Protein AF-A0A9N9GZC5-F1 (afdb_monomer_lite)

Foldseek 3Di:
DVVVVVVVVVPPDDDDDDDDWQWAWEWEFQDDLFKTWIWIWTDTDPDTPGPTDIDIWTLWFFADPVNPDTPDGTPVRCPDPPPTHIFGSLLVVQDPDPPVPRDDGPDHSLVSLLNSLLVVLVVVVVVVCVVDPPDDQARRYQYEYEDAPRRCPVSVLSNLVSCVSSVSYVDSPDPSYHYDYSVVPPDD

pLDDT: mean 75.78, std 19.44, range [27.67, 97.88]

Radius of gyration: 17.32 Å; chains: 1; bounding box: 51×32×45 Å

Sequence (188 aa):
IQLAKNITNSSENSWSSYDIDNIRIVVGLDNLLWICLWSCLFTTNNLSYMDHFYFKTCTALEYDDEYNKVITWDFPAKRNKNNNKPVELFKLHLSDIPDELKPKLPVGYEKAITDYLREIGQAIKDDLSRHWDSLNFYKDVLLVLTCTADYLENASLIMRECVYNAGLIVNICSSKLQFGTEGENIHY

Organism: NCBI:txid1117310

Secondary structure (DSSP, 8-state):
-HHHHHHHHHT-S-----SS---EEEEEEEEETTEEEEEEEEEBTTB-----EEEEEESEEEE-TTSSSEEEEHHHHHH--SSS--EE-GGGGGSSS-GGGSPPPSS-HHHHHHHHHHHHHHHHHHHHHHHSTT--HHHHEEEEEEE-GGGHHHHHHHHHHHHHHTTS-SSTT-TTEEEEEGGGG---

Structure (mmCIF, N/CA/C/O backbone):
data_AF-A0A9N9GZC5-F1
#
_entry.id   AF-A0A9N9GZC5-F1
#
loop_
_atom_site.group_PDB
_atom_site.id
_atom_site.type_symbol
_atom_site.label_atom_id
_atom_site.label_alt_id
_atom_site.label_comp_id
_atom_site.label_asym_id
_atom_site.label_entity_id
_atom_site.label_seq_id
_atom_site.pdbx_PDB_ins_code
_atom_site.Cartn_x
_atom_site.Cartn_y
_atom_site.Cartn_z
_atom_site.occupancy
_atom_site.B_iso_or_equiv
_atom_site.auth_seq_id
_atom_site.auth_comp_id
_atom_site.auth_asym_id
_atom_site.auth_atom_id
_atom_site.pdbx_PDB_model_num
ATOM 1 N N . ILE A 1 1 ? 15.380 8.661 3.512 1.00 42.22 1 ILE A N 1
ATOM 2 C CA . ILE A 1 1 ? 16.574 9.240 2.804 1.00 42.22 1 ILE A CA 1
ATOM 3 C C . ILE A 1 1 ? 17.828 8.393 3.024 1.00 42.22 1 ILE A C 1
ATOM 5 O O . ILE A 1 1 ? 18.482 8.030 2.049 1.00 42.22 1 ILE A O 1
ATOM 9 N N . GLN A 1 2 ? 18.175 8.075 4.277 1.00 43.91 2 GLN A N 1
ATOM 10 C CA . GLN A 1 2 ? 19.355 7.267 4.588 1.00 43.91 2 GLN A CA 1
ATOM 11 C C . GLN A 1 2 ? 19.186 5.820 4.103 1.00 43.91 2 GLN A C 1
ATOM 13 O O . GLN A 1 2 ? 20.151 5.227 3.650 1.00 43.91 2 GLN A O 1
ATOM 18 N N . LEU A 1 3 ? 17.960 5.286 4.071 1.00 46.09 3 LEU A N 1
ATOM 19 C CA . LEU A 1 3 ? 17.689 3.916 3.613 1.00 46.09 3 LEU A CA 1
ATOM 20 C C . LEU A 1 3 ? 18.032 3.665 2.135 1.00 46.09 3 LEU A C 1
ATOM 22 O O . LEU A 1 3 ? 18.760 2.724 1.837 1.00 46.09 3 LEU A O 1
ATOM 26 N N . ALA A 1 4 ? 17.595 4.531 1.212 1.00 41.50 4 ALA A N 1
ATOM 27 C CA . ALA A 1 4 ? 17.957 4.399 -0.204 1.00 41.50 4 ALA A CA 1
ATOM 28 C C . ALA A 1 4 ? 19.480 4.529 -0.419 1.00 41.50 4 ALA A C 1
ATOM 30 O O . ALA A 1 4 ? 20.053 3.776 -1.201 1.00 41.50 4 ALA A O 1
ATOM 31 N N . LYS A 1 5 ? 20.143 5.419 0.339 1.00 44.22 5 LYS A N 1
ATOM 32 C CA . LYS A 1 5 ? 21.607 5.603 0.327 1.00 44.22 5 LYS A CA 1
ATOM 33 C C . LYS A 1 5 ? 22.371 4.427 0.960 1.00 44.22 5 LYS A C 1
ATOM 35 O O . LYS A 1 5 ? 23.417 4.022 0.459 1.00 44.22 5 LYS A O 1
ATOM 40 N N . ASN A 1 6 ? 21.856 3.853 2.044 1.00 44.53 6 ASN A N 1
ATOM 41 C CA . ASN A 1 6 ? 22.445 2.703 2.732 1.00 44.53 6 ASN A CA 1
ATOM 42 C C . ASN A 1 6 ? 22.331 1.442 1.871 1.00 44.53 6 ASN A C 1
ATOM 44 O O . ASN A 1 6 ? 23.300 0.692 1.761 1.00 44.53 6 ASN A O 1
ATOM 48 N N . ILE A 1 7 ? 21.189 1.240 1.204 1.00 45.75 7 ILE A N 1
ATOM 49 C CA . ILE A 1 7 ? 20.985 0.123 0.274 1.00 45.75 7 ILE A CA 1
ATOM 50 C C . ILE A 1 7 ? 22.000 0.196 -0.872 1.00 45.75 7 ILE A C 1
ATOM 52 O O . ILE A 1 7 ? 22.638 -0.815 -1.167 1.00 45.75 7 ILE A O 1
ATOM 56 N N . THR A 1 8 ? 22.235 1.376 -1.461 1.00 44.06 8 THR A N 1
ATOM 57 C CA . THR A 1 8 ? 23.257 1.522 -2.510 1.00 44.06 8 THR A CA 1
ATOM 58 C C . THR A 1 8 ? 24.669 1.236 -2.001 1.00 44.06 8 THR A C 1
ATOM 60 O O . THR A 1 8 ? 25.395 0.492 -2.656 1.00 44.06 8 THR A O 1
ATOM 63 N N . ASN A 1 9 ? 25.031 1.719 -0.807 1.00 40.09 9 ASN A N 1
ATOM 64 C CA . ASN A 1 9 ? 26.366 1.509 -0.227 1.00 40.09 9 ASN A CA 1
ATOM 65 C C . ASN A 1 9 ? 26.622 0.049 0.194 1.00 40.09 9 ASN A C 1
ATOM 67 O O . ASN A 1 9 ? 27.761 -0.399 0.212 1.00 40.09 9 ASN A O 1
ATOM 71 N N . SER A 1 10 ? 25.571 -0.712 0.516 1.00 37.81 10 SER A N 1
ATOM 72 C CA . SER A 1 10 ? 25.678 -2.135 0.881 1.00 37.81 10 SER A CA 1
ATOM 73 C C . SER A 1 10 ? 25.813 -3.091 -0.315 1.00 37.81 10 SER A C 1
ATOM 75 O O . SER A 1 10 ? 26.112 -4.270 -0.134 1.00 37.81 10 SER A O 1
ATOM 77 N N . SER A 1 11 ? 25.589 -2.603 -1.542 1.00 40.19 11 SER A N 1
ATOM 78 C CA . SER A 1 11 ? 25.486 -3.434 -2.750 1.00 40.19 11 SER A CA 1
ATOM 79 C C . SER A 1 11 ? 26.803 -3.668 -3.510 1.00 40.19 11 SER A C 1
ATOM 81 O O . SER A 1 11 ? 26.785 -4.269 -4.581 1.00 40.19 11 SER A O 1
ATOM 83 N N . GLU A 1 12 ? 27.955 -3.285 -2.947 1.00 36.75 12 GLU A N 1
ATOM 84 C CA . GLU A 1 12 ? 29.284 -3.427 -3.579 1.00 36.75 12 GLU A CA 1
ATOM 85 C C . GLU A 1 12 ? 29.845 -4.867 -3.663 1.00 36.75 12 GLU A C 1
ATOM 87 O O . GLU A 1 12 ? 31.011 -5.052 -4.004 1.00 36.75 12 GLU A O 1
ATOM 92 N N . ASN A 1 13 ? 29.050 -5.920 -3.436 1.00 33.84 13 ASN A N 1
ATOM 93 C CA . ASN A 1 13 ? 29.542 -7.301 -3.524 1.00 33.84 13 ASN A CA 1
ATOM 94 C C . ASN A 1 13 ? 29.005 -8.058 -4.754 1.00 33.84 13 ASN A C 1
ATOM 96 O O . ASN A 1 13 ? 27.886 -8.567 -4.777 1.00 33.84 13 ASN A O 1
ATOM 100 N N . SER A 1 14 ? 29.886 -8.104 -5.762 1.00 36.44 14 SER A N 1
ATOM 101 C CA . SER A 1 14 ? 30.066 -9.077 -6.854 1.00 36.44 14 SER A CA 1
ATOM 102 C C . SER A 1 14 ? 28.828 -9.749 -7.472 1.00 36.44 14 SER A C 1
ATOM 104 O O . SER A 1 14 ? 28.334 -10.742 -6.944 1.00 36.44 14 SER A O 1
ATOM 106 N N . TRP A 1 15 ? 28.466 -9.346 -8.695 1.00 30.38 15 TRP A N 1
ATOM 107 C CA . TRP A 1 15 ? 27.785 -10.220 -9.661 1.00 30.38 15 TRP A CA 1
ATOM 108 C C . TRP A 1 15 ? 28.391 -10.009 -11.054 1.00 30.38 15 TRP A C 1
ATOM 110 O O . TRP A 1 15 ? 28.608 -8.879 -11.486 1.00 30.38 15 TRP A O 1
ATOM 120 N N . SER A 1 16 ? 28.738 -11.109 -11.724 1.00 31.86 16 SER A N 1
ATOM 121 C CA . SER A 1 16 ? 29.426 -11.125 -13.016 1.00 31.86 16 SER A CA 1
ATOM 122 C C . SER A 1 16 ? 28.505 -10.754 -14.183 1.00 31.86 16 SER A C 1
ATOM 124 O O . SER A 1 16 ? 27.370 -11.215 -14.262 1.00 31.86 16 SER A O 1
ATOM 126 N N . SER A 1 17 ? 29.064 -9.967 -15.105 1.00 41.69 17 SER A N 1
ATOM 127 C CA . SER A 1 17 ? 28.563 -9.566 -16.427 1.00 41.69 17 SER A CA 1
ATOM 128 C C . SER A 1 17 ? 27.835 -10.672 -17.201 1.00 41.69 17 SER A C 1
ATOM 130 O O . SER A 1 17 ? 28.476 -11.648 -17.577 1.00 41.69 17 SER A O 1
ATOM 132 N N . TYR A 1 18 ? 26.538 -10.486 -17.470 1.00 36.25 18 TYR A N 1
ATOM 133 C CA . TYR A 1 18 ? 25.907 -10.411 -18.807 1.00 36.25 18 TYR A CA 1
ATOM 134 C C . TYR A 1 18 ? 24.374 -10.461 -18.656 1.00 36.25 18 TYR A C 1
ATOM 136 O O . TYR A 1 18 ? 23.815 -11.528 -18.442 1.00 36.25 18 TYR A O 1
ATOM 144 N N . ASP A 1 19 ? 23.722 -9.297 -18.705 1.00 31.56 19 ASP A N 1
ATOM 145 C CA . ASP A 1 19 ? 22.625 -8.950 -19.628 1.00 31.56 19 ASP A CA 1
ATOM 146 C C . ASP A 1 19 ? 22.117 -7.549 -19.242 1.00 31.56 19 ASP A C 1
ATOM 148 O O . ASP A 1 19 ? 21.647 -7.363 -18.124 1.00 31.56 19 ASP A O 1
ATOM 152 N N . ILE A 1 20 ? 22.314 -6.597 -20.166 1.00 34.28 20 ILE A N 1
ATOM 153 C CA . ILE A 1 20 ? 21.717 -5.254 -20.325 1.00 34.28 20 ILE A CA 1
ATOM 154 C C . ILE A 1 20 ? 21.587 -4.378 -19.060 1.00 34.28 20 ILE A C 1
ATOM 156 O O . ILE A 1 20 ? 20.904 -4.731 -18.111 1.00 34.28 20 ILE A O 1
ATOM 160 N N . ASP A 1 21 ? 22.182 -3.180 -19.096 1.00 44.31 21 ASP A N 1
ATOM 161 C CA . ASP A 1 21 ? 21.688 -1.950 -18.446 1.00 44.31 21 ASP A CA 1
ATOM 162 C C . ASP A 1 21 ? 20.722 -2.153 -17.264 1.00 44.31 21 ASP A C 1
ATOM 164 O O . ASP A 1 21 ? 19.518 -1.926 -17.372 1.00 44.31 21 ASP A O 1
ATOM 168 N N . ASN A 1 22 ? 21.251 -2.604 -16.122 1.00 51.00 22 ASN A N 1
ATOM 169 C CA . ASN A 1 22 ? 20.455 -2.883 -14.926 1.00 51.00 22 ASN A CA 1
ATOM 170 C C . ASN A 1 22 ? 19.999 -1.567 -14.278 1.00 51.00 22 ASN A C 1
ATOM 172 O O . ASN A 1 22 ? 20.561 -1.130 -13.271 1.00 51.00 22 ASN A O 1
ATOM 176 N N . ILE A 1 23 ? 18.981 -0.934 -14.859 1.00 53.81 23 ILE A N 1
ATOM 177 C CA . ILE A 1 23 ? 18.266 0.180 -14.248 1.00 53.81 23 ILE A CA 1
ATOM 178 C C . ILE A 1 23 ? 17.597 -0.354 -12.983 1.00 53.81 23 ILE A C 1
ATOM 180 O O . ILE A 1 23 ? 16.738 -1.236 -13.037 1.00 53.81 23 ILE A O 1
ATOM 184 N N . ARG A 1 24 ? 18.003 0.168 -11.825 1.00 68.06 24 ARG A N 1
ATOM 185 C CA . ARG A 1 24 ? 17.297 -0.063 -10.561 1.00 68.06 24 ARG A CA 1
ATOM 186 C C . ARG A 1 24 ? 16.749 1.261 -10.069 1.00 68.06 24 ARG A C 1
ATOM 188 O O . ARG A 1 24 ? 17.528 2.163 -9.750 1.00 68.06 24 ARG A O 1
ATOM 195 N N . ILE A 1 25 ? 15.424 1.350 -9.994 1.00 73.94 25 ILE A N 1
ATOM 196 C CA . ILE A 1 25 ? 14.736 2.446 -9.316 1.00 73.94 25 ILE A CA 1
ATOM 197 C C . ILE A 1 25 ? 14.417 1.990 -7.899 1.00 73.94 25 ILE A C 1
ATOM 199 O O . ILE A 1 25 ? 13.651 1.050 -7.708 1.00 73.94 25 ILE A O 1
ATOM 203 N N . VAL A 1 26 ? 14.995 2.643 -6.897 1.00 76.62 26 VAL A N 1
ATOM 204 C CA . VAL A 1 26 ? 14.649 2.387 -5.494 1.00 76.62 26 VAL A CA 1
ATOM 205 C C . VAL A 1 26 ? 13.585 3.385 -5.081 1.00 76.62 26 VAL A C 1
ATOM 207 O O . VAL A 1 26 ? 13.860 4.581 -5.061 1.00 76.62 26 VAL A O 1
ATOM 210 N N . VAL A 1 27 ? 12.389 2.909 -4.746 1.00 76.00 27 VAL A N 1
ATOM 211 C CA . VAL A 1 27 ? 11.318 3.745 -4.196 1.00 76.00 27 VAL A CA 1
ATOM 212 C C . VAL A 1 27 ? 11.248 3.521 -2.696 1.00 76.00 27 VAL A C 1
ATOM 214 O O . VAL A 1 27 ? 10.847 2.451 -2.245 1.00 76.00 27 VAL A O 1
ATOM 217 N N . GLY A 1 28 ? 11.650 4.528 -1.927 1.00 71.31 28 GLY A N 1
ATOM 218 C CA . GLY A 1 28 ? 11.515 4.535 -0.475 1.00 71.31 28 GLY A CA 1
ATOM 219 C C . GLY A 1 28 ? 10.202 5.183 -0.060 1.00 71.31 28 GLY A C 1
ATOM 220 O O . GLY A 1 28 ? 9.967 6.333 -0.428 1.00 71.31 28 GLY A O 1
ATOM 221 N N . LEU A 1 29 ? 9.383 4.470 0.714 1.00 71.81 29 LEU A N 1
ATOM 222 C CA . LEU A 1 29 ? 8.226 5.015 1.420 1.00 71.81 29 LEU A CA 1
ATOM 223 C C . LEU A 1 29 ? 8.578 5.195 2.900 1.00 71.81 29 LEU A C 1
ATOM 225 O O . LEU A 1 29 ? 8.554 4.241 3.684 1.00 71.81 29 LEU A O 1
ATOM 229 N N . ASP A 1 30 ? 8.903 6.437 3.258 1.00 64.94 30 ASP A N 1
ATOM 230 C CA . ASP A 1 30 ? 9.203 6.879 4.618 1.00 64.94 30 ASP A CA 1
ATOM 231 C C . ASP A 1 30 ? 7.938 7.510 5.206 1.00 64.94 30 ASP A C 1
ATOM 233 O O . ASP A 1 30 ? 7.446 8.525 4.716 1.00 64.94 30 ASP A O 1
ATOM 237 N N . ASN A 1 31 ? 7.358 6.894 6.232 1.00 61.34 31 ASN A N 1
ATOM 238 C CA . ASN A 1 31 ? 6.054 7.308 6.741 1.00 61.34 31 ASN A CA 1
ATOM 239 C C . ASN A 1 31 ? 6.202 7.922 8.131 1.00 61.34 31 ASN A C 1
ATOM 241 O O . ASN A 1 31 ? 6.544 7.236 9.086 1.00 61.34 31 ASN A O 1
ATOM 245 N N . LEU A 1 32 ? 5.913 9.212 8.251 1.00 57.91 32 LEU A N 1
ATOM 246 C CA . LEU A 1 32 ? 5.574 9.805 9.538 1.00 57.91 32 LEU A CA 1
ATOM 247 C C . LEU A 1 32 ? 4.075 9.571 9.750 1.00 57.91 32 LEU A C 1
ATOM 249 O O . LEU A 1 32 ? 3.317 9.620 8.791 1.00 57.91 32 LEU A O 1
ATOM 253 N N . LEU A 1 33 ? 3.621 9.362 10.988 1.00 58.75 33 LEU A N 1
ATOM 254 C CA . LEU A 1 33 ? 2.243 8.959 11.348 1.00 58.75 33 LEU A CA 1
ATOM 255 C C . LEU A 1 33 ? 1.090 9.627 10.544 1.00 58.75 33 LEU A C 1
ATOM 257 O O . LEU A 1 33 ? 0.031 9.033 10.352 1.00 58.75 33 LEU A O 1
ATOM 261 N N . TRP A 1 34 ? 1.299 10.864 10.081 1.00 57.81 34 TRP A N 1
ATOM 262 C CA . TRP A 1 34 ? 0.334 11.720 9.376 1.00 57.81 34 TRP A CA 1
ATOM 263 C C . TRP A 1 34 ? 0.655 11.968 7.896 1.00 57.81 34 TRP A C 1
ATOM 265 O O . TRP A 1 34 ? -0.174 12.521 7.165 1.00 57.81 34 TRP A O 1
ATOM 275 N N . ILE A 1 35 ? 1.888 11.677 7.485 1.00 60.38 35 ILE A N 1
ATOM 276 C CA . ILE A 1 35 ? 2.480 12.079 6.214 1.00 60.38 35 ILE A CA 1
ATOM 277 C C . ILE A 1 35 ? 3.343 10.932 5.682 1.00 60.38 35 ILE A C 1
ATOM 279 O O . ILE A 1 35 ? 4.364 10.593 6.274 1.00 60.38 35 ILE A O 1
ATOM 283 N N . CYS A 1 36 ? 2.999 10.424 4.506 1.00 68.88 36 CYS A N 1
ATOM 284 C CA . CYS A 1 36 ? 3.911 9.635 3.695 1.00 68.88 36 CYS A CA 1
ATOM 285 C C . CYS A 1 36 ? 4.849 10.560 2.922 1.00 68.88 36 CYS A C 1
ATOM 287 O O . CYS A 1 36 ? 4.421 11.507 2.259 1.00 68.88 36 CYS A O 1
ATOM 289 N N . LEU A 1 37 ? 6.136 10.259 2.995 1.00 68.25 37 LEU A N 1
ATOM 290 C CA . LEU A 1 37 ? 7.148 10.759 2.087 1.00 68.25 37 LEU A CA 1
ATOM 291 C C . LEU A 1 37 ? 7.530 9.623 1.155 1.00 68.25 37 LEU A C 1
ATOM 293 O O . LEU A 1 37 ? 7.769 8.498 1.601 1.00 68.25 37 LEU A O 1
ATOM 297 N N . TRP A 1 38 ? 7.613 9.921 -0.134 1.00 72.81 38 TRP A N 1
ATOM 298 C CA . TRP A 1 38 ? 8.212 8.993 -1.074 1.00 72.81 38 TRP A CA 1
ATOM 299 C C . TRP A 1 38 ? 9.326 9.650 -1.863 1.00 72.81 38 TRP A C 1
ATOM 301 O O . TRP A 1 38 ? 9.279 10.846 -2.161 1.00 72.81 38 TRP A O 1
ATOM 311 N N . SER A 1 39 ? 10.359 8.854 -2.119 1.00 68.81 39 SER A N 1
ATOM 312 C CA . SER A 1 39 ? 11.517 9.249 -2.910 1.00 68.81 39 SER A CA 1
ATOM 313 C C . SER A 1 39 ? 11.891 8.133 -3.859 1.00 68.81 39 SER A C 1
ATOM 315 O O . SER A 1 39 ? 11.810 6.962 -3.485 1.00 68.81 39 SER A O 1
ATOM 317 N N . CYS A 1 40 ? 12.298 8.491 -5.071 1.00 71.44 40 CYS A N 1
ATOM 318 C CA . CYS A 1 40 ? 12.893 7.549 -6.002 1.00 71.44 40 CYS A CA 1
ATOM 319 C C . CYS A 1 40 ? 14.374 7.862 -6.200 1.00 71.44 40 CYS A C 1
ATOM 321 O O . CYS A 1 40 ? 14.774 9.023 -6.259 1.00 71.44 40 CYS A O 1
ATOM 323 N N . LEU A 1 41 ? 15.176 6.809 -6.306 1.00 70.19 41 LEU A N 1
ATOM 324 C CA . LEU A 1 41 ? 16.574 6.876 -6.694 1.00 70.19 41 LEU A CA 1
ATOM 325 C C . LEU A 1 41 ? 16.771 6.068 -7.968 1.00 70.19 41 LEU A C 1
ATOM 327 O O . LEU A 1 41 ? 16.477 4.876 -7.985 1.00 70.19 41 LEU A O 1
ATOM 331 N N . PHE A 1 42 ? 17.305 6.714 -8.998 1.00 70.19 42 PHE A N 1
ATOM 332 C CA . PHE A 1 42 ? 17.680 6.092 -10.257 1.00 70.19 42 PHE A CA 1
ATOM 333 C C . PHE A 1 42 ? 19.162 5.695 -10.255 1.00 70.19 42 PHE A C 1
ATOM 335 O O . PHE A 1 42 ? 20.035 6.468 -9.854 1.00 70.19 42 PHE A O 1
ATOM 342 N N . THR A 1 43 ? 19.460 4.478 -10.709 1.00 62.22 43 THR A N 1
ATOM 343 C CA . THR A 1 43 ? 20.839 3.994 -10.848 1.00 62.22 43 THR A CA 1
ATOM 344 C C . THR A 1 43 ? 21.041 3.345 -12.213 1.00 62.22 43 THR A C 1
ATOM 346 O O . THR A 1 43 ? 20.249 2.495 -12.618 1.00 62.22 43 THR A O 1
ATOM 349 N N . THR A 1 44 ? 22.110 3.733 -12.913 1.00 59.66 44 THR A N 1
ATOM 350 C CA . THR A 1 44 ? 22.568 3.105 -14.165 1.00 59.66 44 THR A CA 1
ATOM 351 C C . THR A 1 44 ? 24.057 2.823 -14.078 1.00 59.66 44 THR A C 1
ATOM 353 O O . THR A 1 44 ? 24.815 3.743 -13.784 1.00 59.66 44 THR A O 1
ATOM 356 N N . ASN A 1 45 ? 24.475 1.581 -14.351 1.00 53.28 45 ASN A N 1
ATOM 357 C CA . ASN A 1 45 ? 25.864 1.162 -14.608 1.00 53.28 45 ASN A CA 1
ATOM 358 C C . ASN A 1 45 ? 26.942 1.994 -13.868 1.00 53.28 45 ASN A C 1
ATOM 360 O O . ASN A 1 45 ? 27.764 2.661 -14.492 1.00 53.28 45 ASN A O 1
ATOM 364 N N . ASN A 1 46 ? 26.932 1.933 -12.528 1.00 46.88 46 ASN A N 1
ATOM 365 C CA . ASN A 1 46 ? 27.909 2.552 -11.612 1.00 46.88 46 ASN A CA 1
ATOM 366 C C . ASN A 1 46 ? 27.904 4.090 -11.498 1.00 46.88 46 ASN A C 1
ATOM 368 O O . ASN A 1 46 ? 28.762 4.647 -10.816 1.00 46.88 46 ASN A O 1
ATOM 372 N N . LEU A 1 47 ? 26.932 4.783 -12.094 1.00 47.31 47 LEU A N 1
ATOM 373 C CA . LEU A 1 47 ? 26.685 6.211 -11.883 1.00 47.31 47 LEU A CA 1
ATOM 374 C C . LEU A 1 47 ? 25.277 6.393 -11.303 1.00 47.31 47 LEU A C 1
ATOM 376 O O . LEU A 1 47 ? 24.266 6.139 -11.960 1.00 47.31 47 LEU A O 1
ATOM 380 N N . SER A 1 48 ? 25.205 6.820 -10.043 1.00 50.19 48 SER A N 1
ATOM 381 C CA . SER A 1 48 ? 23.961 7.255 -9.411 1.00 50.19 48 SER A CA 1
ATOM 382 C C . SER A 1 48 ? 23.659 8.688 -9.850 1.00 50.19 48 SER A C 1
ATOM 384 O O . SER A 1 48 ? 24.161 9.653 -9.274 1.00 50.19 48 SER A O 1
ATOM 386 N N . TYR A 1 49 ? 22.844 8.847 -10.895 1.00 49.19 49 TYR A N 1
ATOM 387 C CA . TYR A 1 49 ? 22.251 10.150 -11.188 1.00 49.19 49 TYR A CA 1
ATOM 388 C C . TYR A 1 49 ? 21.088 10.363 -10.214 1.00 49.19 49 TYR A C 1
ATOM 390 O O . TYR A 1 49 ? 20.043 9.721 -10.291 1.00 49.19 49 TYR A O 1
ATOM 398 N N . MET A 1 50 ? 21.337 11.202 -9.213 1.00 49.41 50 MET A N 1
ATOM 399 C CA . MET A 1 50 ? 20.457 11.430 -8.071 1.00 49.41 50 MET A CA 1
ATOM 400 C C . MET A 1 50 ? 19.355 12.442 -8.409 1.00 49.41 50 MET A C 1
ATOM 402 O O . MET A 1 50 ? 19.344 13.541 -7.855 1.00 49.41 50 MET A O 1
ATOM 406 N N . ASP A 1 51 ? 18.406 12.074 -9.269 1.00 51.38 51 ASP A N 1
ATOM 407 C CA . ASP A 1 51 ? 17.142 12.815 -9.349 1.00 51.38 51 ASP A CA 1
ATOM 408 C C . ASP A 1 51 ? 16.240 12.384 -8.192 1.00 51.38 51 ASP A C 1
ATOM 410 O O . ASP A 1 51 ? 15.529 11.381 -8.244 1.00 51.38 51 ASP A O 1
ATOM 414 N N . HIS A 1 52 ? 16.327 13.140 -7.097 1.00 55.44 52 HIS A N 1
ATOM 415 C CA . HIS A 1 52 ? 15.446 12.958 -5.956 1.00 55.44 52 HIS A CA 1
ATOM 416 C C . HIS A 1 52 ? 14.142 13.701 -6.204 1.00 55.44 52 HIS A C 1
ATOM 418 O O . HIS A 1 52 ? 14.077 14.927 -6.090 1.00 55.44 52 HIS A O 1
ATOM 424 N N . PHE A 1 53 ? 13.083 12.948 -6.448 1.00 62.69 53 PHE A N 1
ATOM 425 C CA . PHE A 1 53 ? 11.739 13.488 -6.366 1.00 62.69 53 PHE A CA 1
ATOM 426 C C . PHE A 1 53 ? 11.220 13.292 -4.948 1.00 62.69 53 PHE A C 1
ATOM 428 O O . PHE A 1 53 ? 11.259 12.183 -4.421 1.00 62.69 53 PHE A O 1
ATOM 435 N N . TYR A 1 54 ? 10.777 14.376 -4.315 1.00 65.81 54 TYR A N 1
ATOM 436 C CA . TYR A 1 54 ? 10.196 14.340 -2.979 1.00 65.81 54 TYR A CA 1
ATOM 437 C C . TYR A 1 54 ? 8.723 14.659 -3.072 1.00 65.81 54 TYR A C 1
ATOM 439 O O . TYR A 1 54 ? 8.331 15.777 -3.409 1.00 65.81 54 TYR A O 1
ATOM 447 N N . PHE A 1 55 ? 7.916 13.686 -2.695 1.00 71.56 55 PHE A N 1
ATOM 448 C CA . PHE A 1 55 ? 6.482 13.854 -2.652 1.00 71.56 55 PHE A CA 1
ATOM 449 C C . PHE A 1 55 ? 6.002 13.657 -1.232 1.00 71.56 55 PHE A C 1
ATOM 451 O O . PHE A 1 55 ? 6.414 12.735 -0.527 1.00 71.56 55 PHE A O 1
ATOM 458 N N . LYS A 1 56 ? 5.123 14.561 -0.824 1.00 77.75 56 LYS A N 1
ATOM 459 C CA . LYS A 1 56 ? 4.485 14.552 0.477 1.00 77.75 56 LYS A CA 1
ATOM 460 C C . LYS A 1 56 ? 3.021 14.237 0.263 1.00 77.75 56 LYS A C 1
ATOM 462 O O . LYS A 1 56 ? 2.356 14.996 -0.435 1.00 77.75 56 LYS A O 1
ATOM 467 N N . THR A 1 57 ? 2.532 13.186 0.899 1.00 79.25 57 THR A N 1
ATOM 468 C CA . THR A 1 57 ? 1.114 12.836 0.906 1.00 79.25 57 THR A CA 1
ATOM 469 C C . THR A 1 57 ? 0.632 12.629 2.341 1.00 79.25 57 THR A C 1
ATOM 471 O O . THR A 1 57 ? 1.408 12.298 3.231 1.00 79.25 57 THR A O 1
ATOM 474 N N . CYS A 1 58 ? -0.642 12.856 2.619 1.00 82.88 58 CYS A N 1
ATOM 475 C CA . CYS A 1 58 ? -1.312 12.482 3.853 1.00 82.88 58 CYS A CA 1
ATOM 476 C C . CYS A 1 58 ? -1.761 11.020 3.801 1.00 82.88 58 CYS A C 1
ATOM 478 O O . CYS A 1 58 ? -2.194 10.523 2.762 1.00 82.88 58 CYS A O 1
ATOM 480 N N . THR A 1 59 ? -1.711 10.342 4.945 1.00 85.75 59 THR A N 1
ATOM 481 C CA . THR A 1 59 ? -2.239 8.982 5.146 1.00 85.75 59 THR A CA 1
ATOM 482 C C . THR A 1 59 ? -3.747 9.017 5.403 1.00 85.75 59 THR A C 1
ATOM 484 O O . THR A 1 59 ? -4.225 8.655 6.477 1.00 85.75 59 THR A O 1
ATOM 487 N N . ALA A 1 60 ? -4.496 9.512 4.416 1.00 91.00 60 ALA A N 1
ATOM 488 C CA . ALA A 1 60 ? -5.940 9.712 4.493 1.00 91.00 60 ALA A CA 1
ATOM 489 C C . ALA A 1 60 ? -6.649 9.094 3.283 1.00 91.00 60 ALA A C 1
ATOM 491 O O . ALA A 1 60 ? -6.172 9.215 2.152 1.00 91.00 60 ALA A O 1
ATOM 492 N N . LEU A 1 61 ? -7.799 8.470 3.535 1.00 93.50 61 LEU A N 1
ATOM 493 C CA . LEU A 1 61 ? -8.705 7.937 2.521 1.00 93.50 61 LEU A CA 1
ATOM 494 C C . LEU A 1 61 ? -10.118 8.466 2.738 1.00 93.50 61 LEU A C 1
ATOM 496 O O . LEU A 1 61 ? -10.608 8.508 3.864 1.00 93.50 61 LEU A O 1
ATOM 500 N N . GLU A 1 62 ? -10.790 8.810 1.654 1.00 93.50 62 GLU A N 1
ATOM 501 C CA . GLU A 1 62 ? -12.223 9.053 1.618 1.00 93.50 62 GLU A CA 1
ATOM 502 C C . GLU A 1 62 ? -12.873 7.945 0.799 1.00 93.50 62 GLU A C 1
ATOM 504 O O . GLU A 1 62 ? -12.464 7.673 -0.331 1.00 93.50 62 GLU A O 1
ATOM 509 N N . TYR A 1 63 ? -13.886 7.310 1.376 1.00 93.50 63 TYR A N 1
ATOM 510 C CA . TYR A 1 63 ? -14.643 6.249 0.732 1.00 93.50 63 TYR A CA 1
ATOM 511 C C . TYR A 1 63 ? -16.021 6.732 0.288 1.00 93.50 63 TYR A C 1
ATOM 513 O O . TYR A 1 63 ? -16.522 7.750 0.772 1.00 93.50 63 TYR A O 1
ATOM 521 N N . ASP A 1 64 ? -16.641 5.952 -0.594 1.00 92.00 64 ASP A N 1
ATOM 522 C CA . ASP A 1 64 ? -18.088 5.982 -0.774 1.00 92.00 64 ASP A CA 1
ATOM 523 C C . ASP A 1 64 ? -18.830 5.557 0.501 1.00 92.00 64 ASP A C 1
ATOM 525 O O . ASP A 1 64 ? -18.249 5.016 1.444 1.00 92.00 64 ASP A O 1
ATOM 529 N N . ASP A 1 65 ? -20.134 5.831 0.536 1.00 89.50 65 ASP A N 1
ATOM 530 C CA . ASP A 1 65 ? -20.971 5.617 1.724 1.00 89.50 65 ASP A CA 1
ATOM 531 C C . ASP A 1 65 ? -21.037 4.140 2.156 1.00 89.50 65 ASP A C 1
ATOM 533 O O . ASP A 1 65 ? -21.331 3.834 3.311 1.00 89.50 65 ASP A O 1
ATOM 537 N N . GLU A 1 66 ? -20.742 3.219 1.235 1.00 91.69 66 GLU A N 1
ATOM 538 C CA . GLU A 1 66 ? -20.706 1.773 1.473 1.00 91.69 66 GLU A CA 1
ATOM 539 C C . GLU A 1 66 ? -19.300 1.246 1.805 1.00 91.69 66 GLU A C 1
ATOM 541 O O . GLU A 1 66 ? -19.128 0.048 2.027 1.00 91.69 66 GLU A O 1
ATOM 546 N N . TYR A 1 67 ? -18.285 2.114 1.838 1.00 91.62 67 TYR A N 1
ATOM 547 C CA . TYR A 1 67 ? -16.879 1.760 2.053 1.00 91.62 67 TYR A CA 1
ATOM 548 C C . TYR A 1 67 ? -16.292 0.755 1.045 1.00 91.62 67 TYR A C 1
ATOM 550 O O . TYR A 1 67 ? -15.260 0.114 1.292 1.00 91.62 67 TYR A O 1
ATOM 558 N N . ASN A 1 68 ? -16.918 0.646 -0.122 1.00 91.69 68 ASN A N 1
ATOM 559 C CA . ASN A 1 68 ? -16.552 -0.260 -1.199 1.00 91.69 68 ASN A CA 1
ATOM 560 C C . ASN A 1 68 ? -15.428 0.319 -2.062 1.00 91.69 68 ASN A C 1
ATOM 562 O O . ASN A 1 68 ? -14.554 -0.427 -2.513 1.00 91.69 68 ASN A O 1
ATOM 566 N N . LYS A 1 69 ? -15.412 1.639 -2.279 1.00 93.69 69 LYS A N 1
ATOM 567 C CA . LYS A 1 69 ? -14.445 2.305 -3.165 1.00 93.69 69 LYS A CA 1
ATOM 568 C C . LYS A 1 69 ? -13.847 3.543 -2.521 1.00 93.69 69 LYS A C 1
ATOM 570 O O . LYS A 1 69 ? -14.542 4.306 -1.863 1.00 93.69 69 LYS A O 1
ATOM 575 N N . VAL A 1 70 ? -12.556 3.758 -2.765 1.00 95.06 70 VAL A N 1
ATOM 576 C CA . VAL A 1 70 ? -11.895 5.028 -2.456 1.00 95.06 70 VAL A CA 1
ATOM 577 C C . VAL A 1 70 ? -12.356 6.061 -3.484 1.00 95.06 70 VAL A C 1
ATOM 579 O O . VAL A 1 70 ? -12.173 5.862 -4.683 1.00 95.06 70 VAL A O 1
ATOM 582 N N . ILE A 1 71 ? -12.977 7.142 -3.016 1.00 93.81 71 ILE A N 1
ATOM 583 C CA . ILE A 1 71 ? -13.358 8.300 -3.836 1.00 93.81 71 ILE A CA 1
ATOM 584 C C . ILE A 1 71 ? -12.148 9.206 -4.036 1.00 93.81 71 ILE A C 1
ATOM 586 O O . ILE A 1 71 ? -11.908 9.701 -5.135 1.00 93.81 71 ILE A O 1
ATOM 590 N N . THR A 1 72 ? -11.386 9.434 -2.967 1.00 93.19 72 THR A N 1
ATOM 591 C CA . THR A 1 72 ? -10.151 10.210 -3.019 1.00 93.19 72 THR A CA 1
ATOM 592 C C . THR A 1 72 ? -9.226 9.833 -1.867 1.00 93.19 72 THR A C 1
ATOM 594 O O . THR A 1 72 ? -9.644 9.263 -0.862 1.00 93.19 72 THR A O 1
ATOM 597 N N . TRP A 1 73 ? -7.952 10.174 -1.996 1.00 93.38 73 TRP A N 1
ATOM 598 C CA . TRP A 1 73 ? -6.917 9.937 -0.995 1.00 93.38 73 TRP A CA 1
ATOM 599 C C . TRP A 1 73 ? -6.123 11.226 -0.741 1.00 93.38 73 TRP A C 1
ATOM 601 O O . TRP A 1 73 ? -6.462 12.279 -1.290 1.00 93.38 73 TRP A O 1
ATOM 611 N N . ASP A 1 74 ? -5.099 11.164 0.111 1.00 89.94 74 ASP A N 1
ATOM 612 C CA . ASP A 1 74 ? -4.145 12.258 0.348 1.00 89.94 74 ASP A CA 1
ATOM 613 C C . ASP A 1 74 ? -4.807 13.557 0.895 1.00 89.94 74 ASP A C 1
ATOM 615 O O . ASP A 1 74 ? -5.806 13.527 1.623 1.00 89.94 74 ASP A O 1
ATOM 619 N N . PHE A 1 75 ? -4.228 14.731 0.623 1.00 87.38 75 PHE A N 1
ATOM 620 C CA . PHE A 1 75 ? -4.717 16.038 1.026 1.00 87.38 75 PHE A CA 1
ATOM 621 C C . PHE A 1 75 ? -6.155 16.310 0.584 1.00 87.38 75 PHE A C 1
ATOM 623 O O . PHE A 1 75 ? -6.870 16.917 1.383 1.00 87.38 75 PHE A O 1
ATOM 630 N N . PRO A 1 76 ? -6.611 15.913 -0.621 1.00 88.06 76 PRO A N 1
ATOM 631 C CA . PRO A 1 76 ? -8.021 16.030 -0.974 1.00 88.06 76 PRO A CA 1
ATOM 632 C C . PRO A 1 76 ? -8.949 15.318 0.021 1.00 88.06 76 PRO A C 1
ATOM 634 O O . PRO A 1 76 ? -9.862 15.965 0.530 1.00 88.06 76 PRO A O 1
ATOM 637 N N . ALA A 1 77 ? -8.658 14.063 0.393 1.00 87.12 77 ALA A N 1
ATOM 638 C CA . ALA A 1 77 ? -9.448 13.327 1.388 1.00 87.12 77 ALA A CA 1
ATOM 639 C C . ALA A 1 77 ? -9.441 14.029 2.753 1.00 87.12 77 ALA A C 1
ATOM 641 O O . ALA A 1 77 ? -10.478 14.210 3.385 1.00 87.12 77 ALA A O 1
ATOM 642 N N . LYS A 1 78 ? -8.271 14.504 3.195 1.00 82.25 78 LYS A N 1
ATOM 643 C CA . LYS A 1 78 ? -8.125 15.209 4.480 1.00 82.25 78 LYS A CA 1
ATOM 644 C C . LYS A 1 78 ? -8.851 16.560 4.520 1.00 82.25 78 LYS A C 1
ATOM 646 O O . LYS A 1 78 ? -9.248 17.028 5.586 1.00 82.25 78 LYS A O 1
ATOM 651 N N . ARG A 1 79 ? -8.962 17.240 3.376 1.00 80.88 79 ARG A N 1
ATOM 652 C CA . ARG A 1 79 ? -9.590 18.567 3.258 1.00 80.88 79 ARG A CA 1
ATOM 653 C C . ARG A 1 79 ? -11.097 18.491 3.075 1.00 80.88 79 ARG A C 1
ATOM 655 O O . ARG A 1 79 ? -11.751 19.526 3.237 1.00 80.88 79 ARG A O 1
ATOM 662 N N . ASN A 1 80 ? -11.639 17.325 2.736 1.00 68.75 80 ASN A N 1
ATOM 663 C CA . ASN A 1 80 ? -13.066 17.184 2.554 1.00 68.75 80 ASN A CA 1
ATOM 664 C C . ASN A 1 80 ? -13.781 17.339 3.905 1.00 68.75 80 ASN A C 1
ATOM 666 O O . ASN A 1 80 ? -13.533 16.609 4.860 1.00 68.75 80 ASN A O 1
ATOM 670 N N . LYS A 1 81 ? -14.623 18.374 3.996 1.00 58.97 81 LYS A N 1
ATOM 671 C CA . LYS A 1 81 ? -15.407 18.722 5.192 1.00 58.97 81 LYS A CA 1
ATOM 672 C C . LYS A 1 81 ? -16.847 18.212 5.115 1.00 58.97 81 LYS A C 1
ATOM 674 O O . LYS A 1 81 ? -17.654 18.579 5.969 1.00 58.97 81 LYS A O 1
ATOM 679 N N . ASN A 1 82 ? -17.186 17.433 4.089 1.00 62.03 82 ASN A N 1
ATOM 680 C CA . ASN A 1 82 ? -18.493 16.794 3.996 1.00 62.03 82 ASN A CA 1
ATO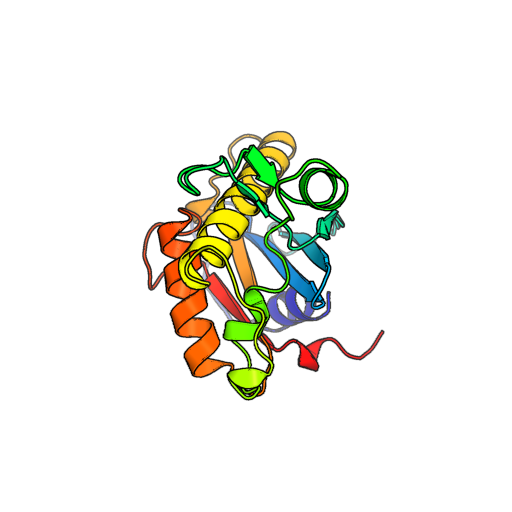M 681 C C . ASN A 1 82 ? -18.676 15.768 5.132 1.00 62.03 82 ASN A C 1
ATOM 683 O O . ASN A 1 82 ? -17.757 15.484 5.899 1.00 62.03 82 ASN A O 1
ATOM 687 N N . ASN A 1 83 ? -19.885 15.218 5.259 1.00 59.16 83 ASN A N 1
ATOM 688 C CA . ASN A 1 83 ? -20.266 14.343 6.375 1.00 59.16 83 ASN A CA 1
ATOM 689 C C . ASN A 1 83 ? -19.395 13.076 6.526 1.00 59.16 83 ASN A C 1
ATOM 691 O O . ASN A 1 83 ? -19.358 12.506 7.620 1.00 59.16 83 ASN A O 1
ATOM 695 N N . ASN A 1 84 ? -18.673 12.659 5.480 1.00 65.12 84 ASN A N 1
ATOM 696 C CA . ASN A 1 84 ? -17.776 11.508 5.534 1.00 65.12 84 ASN A CA 1
ATOM 697 C C . ASN A 1 84 ? -16.411 11.946 6.066 1.00 65.12 84 ASN A C 1
ATOM 699 O O . ASN A 1 84 ? -15.618 12.583 5.376 1.00 65.12 84 ASN A O 1
ATOM 703 N N . LYS A 1 85 ? -16.143 11.607 7.331 1.00 79.69 85 LYS A N 1
ATOM 704 C CA . LYS A 1 85 ? -14.825 11.820 7.934 1.00 79.69 85 LYS A CA 1
ATOM 705 C C . LYS A 1 85 ? -13.786 10.954 7.213 1.00 79.69 85 LYS A C 1
ATOM 707 O O . LYS A 1 85 ? -14.070 9.778 6.968 1.00 79.69 85 LYS A O 1
ATOM 712 N N . PRO A 1 86 ? -12.587 11.487 6.929 1.00 88.00 86 PRO A N 1
ATOM 713 C CA . PRO A 1 86 ? -11.528 10.698 6.325 1.00 88.00 86 PRO A CA 1
ATOM 714 C C . PRO A 1 86 ? -11.121 9.542 7.245 1.00 88.00 86 PRO A C 1
ATOM 716 O O . PRO A 1 86 ? -11.105 9.663 8.473 1.00 88.00 86 PRO A O 1
ATOM 719 N N . VAL A 1 87 ? -10.768 8.416 6.635 1.00 91.88 87 VAL A N 1
ATOM 720 C CA . VAL A 1 87 ? -10.141 7.278 7.302 1.00 91.88 87 VAL A CA 1
ATOM 721 C C . VAL A 1 87 ? -8.646 7.567 7.386 1.00 91.88 87 VAL A C 1
ATOM 723 O O . VAL A 1 87 ? -7.923 7.488 6.393 1.00 91.88 87 VAL A O 1
ATOM 726 N N . GLU A 1 88 ? -8.197 7.944 8.579 1.00 90.44 88 GLU A N 1
ATOM 727 C CA . GLU A 1 88 ? -6.811 8.298 8.897 1.00 90.44 88 GLU A CA 1
ATOM 728 C C . GLU A 1 88 ? -6.241 7.356 9.966 1.00 90.44 88 GLU A C 1
ATOM 730 O O . GLU A 1 88 ? -6.969 6.585 10.593 1.00 90.44 88 GLU A O 1
ATOM 735 N N . LEU A 1 89 ? -4.927 7.441 10.201 1.00 88.19 89 LEU A N 1
ATOM 736 C CA . LEU A 1 89 ? -4.232 6.775 11.313 1.00 88.19 89 LEU A CA 1
ATOM 737 C C . LEU A 1 89 ? -4.347 5.239 11.331 1.00 88.19 89 LEU A C 1
ATOM 739 O O . LEU A 1 89 ? -3.943 4.603 12.300 1.00 88.19 89 LEU A O 1
ATOM 743 N N . PHE A 1 90 ? -4.825 4.615 10.253 1.00 90.38 90 PHE A N 1
ATOM 744 C CA . PHE A 1 90 ? -4.992 3.162 10.149 1.00 90.38 90 PHE A CA 1
ATOM 745 C C . PHE A 1 90 ? -3.685 2.380 10.355 1.00 90.38 90 PHE A C 1
ATOM 747 O O . PHE A 1 90 ? -3.714 1.246 10.818 1.00 90.38 90 PHE A O 1
ATOM 754 N N . LYS A 1 91 ? -2.525 3.004 10.111 1.00 83.31 91 LYS A N 1
ATOM 755 C CA . LYS A 1 91 ? -1.203 2.431 10.405 1.00 83.31 91 LYS A CA 1
ATOM 756 C C . LYS A 1 91 ? -0.928 2.203 11.895 1.00 83.31 91 LYS A C 1
ATOM 758 O O . LYS A 1 91 ? -0.090 1.368 12.208 1.00 83.31 91 LYS A O 1
ATOM 763 N N . LEU A 1 92 ? -1.626 2.890 12.806 1.00 87.25 92 LEU A N 1
ATOM 764 C CA . LEU A 1 92 ? -1.513 2.642 14.252 1.00 87.25 92 LEU A CA 1
ATOM 765 C C . LEU A 1 92 ? -1.972 1.234 14.650 1.00 87.25 92 LEU A C 1
ATOM 767 O O . LEU A 1 92 ? -1.664 0.769 15.739 1.00 87.25 92 LEU A O 1
ATOM 771 N N . HIS A 1 93 ? -2.681 0.531 13.766 1.00 88.62 93 HIS A N 1
ATOM 772 C CA . HIS A 1 93 ? -2.993 -0.880 13.975 1.00 88.62 93 HIS A CA 1
ATOM 773 C C . HIS A 1 93 ? -1.787 -1.805 13.783 1.00 88.62 93 HIS A C 1
ATOM 775 O O . HIS A 1 93 ? -1.831 -2.938 14.246 1.00 88.62 93 HIS A O 1
ATOM 781 N N . LEU A 1 94 ? -0.704 -1.311 13.172 1.00 86.31 94 LEU A N 1
ATOM 782 C CA . LEU A 1 94 ? 0.563 -2.028 13.005 1.00 86.31 94 LEU A CA 1
ATOM 783 C C . LEU A 1 94 ? 1.585 -1.735 14.112 1.00 86.31 94 LEU A C 1
ATOM 785 O O . LEU A 1 94 ? 2.717 -2.198 14.006 1.00 86.31 94 LEU A O 1
ATOM 789 N N . SER A 1 95 ? 1.249 -0.926 15.118 1.00 83.94 95 SER A N 1
ATOM 790 C CA . SER A 1 95 ? 2.140 -0.660 16.249 1.00 83.94 95 SER A CA 1
ATOM 791 C C . SER A 1 95 ? 1.739 -1.471 17.478 1.00 83.94 95 SER A C 1
ATOM 793 O O . SER A 1 95 ? 0.598 -1.916 17.612 1.00 83.94 95 SER A O 1
ATOM 795 N N . ASP A 1 96 ? 2.680 -1.603 18.413 1.00 82.62 96 ASP A N 1
ATOM 796 C CA . ASP A 1 96 ? 2.488 -2.295 19.694 1.00 82.62 96 ASP A CA 1
ATOM 797 C C . ASP A 1 96 ? 1.722 -1.445 20.732 1.00 82.62 96 ASP A C 1
ATOM 799 O O . ASP A 1 96 ? 1.858 -1.613 21.942 1.00 82.62 96 ASP A O 1
ATOM 803 N N . ILE A 1 97 ? 0.931 -0.464 20.279 1.00 85.06 97 ILE A N 1
ATOM 804 C CA . ILE A 1 97 ? 0.104 0.320 21.200 1.00 85.06 97 ILE A CA 1
ATOM 805 C C . ILE A 1 97 ? -1.108 -0.508 21.649 1.00 85.06 97 ILE A C 1
ATOM 807 O O . ILE A 1 97 ? -1.646 -1.283 20.851 1.00 85.06 97 ILE A O 1
ATOM 811 N N . PRO A 1 98 ? -1.599 -0.305 22.886 1.00 88.88 98 PRO A N 1
ATOM 812 C CA . PRO A 1 98 ? -2.829 -0.931 23.351 1.00 88.88 98 PRO A CA 1
ATOM 813 C C . PRO A 1 98 ? -3.995 -0.709 22.384 1.00 88.88 98 PRO A C 1
ATOM 815 O O . PRO A 1 98 ? -4.191 0.405 21.891 1.00 88.88 98 PRO A O 1
ATOM 818 N N . ASP A 1 99 ? -4.812 -1.741 22.169 1.00 88.25 99 ASP A N 1
ATOM 819 C CA . ASP A 1 99 ? -5.946 -1.686 21.236 1.00 88.25 99 ASP A CA 1
ATOM 820 C C . ASP A 1 99 ? -6.951 -0.574 21.574 1.00 88.25 99 ASP A C 1
ATOM 822 O O . ASP A 1 99 ? -7.570 0.004 20.683 1.00 88.25 99 ASP A O 1
ATOM 826 N N . GLU A 1 100 ? -7.063 -0.204 22.851 1.00 91.38 100 GLU A N 1
ATOM 827 C CA . GLU A 1 100 ? -7.898 0.907 23.326 1.00 91.38 100 GLU A CA 1
ATOM 828 C C . GLU A 1 100 ? -7.448 2.279 22.795 1.00 91.38 100 GLU A C 1
ATOM 830 O O . GLU A 1 100 ? -8.261 3.200 22.698 1.00 91.38 100 GLU A O 1
ATOM 835 N N . LEU A 1 101 ? -6.162 2.419 22.450 1.00 89.19 101 LEU A N 1
ATOM 836 C CA . LEU A 1 101 ? -5.578 3.633 21.876 1.00 89.19 101 LEU A CA 1
ATOM 837 C C . LEU A 1 101 ? -5.587 3.623 20.343 1.00 89.19 101 LEU A C 1
ATOM 839 O O . LEU A 1 101 ? -5.336 4.664 19.726 1.00 89.19 101 LEU A O 1
ATOM 843 N N . LYS A 1 102 ? -5.874 2.478 19.712 1.00 89.81 102 LYS A N 1
ATOM 844 C CA . LYS A 1 102 ? -5.959 2.384 18.254 1.00 89.81 102 LYS A CA 1
ATOM 845 C C . LYS A 1 102 ? -7.216 3.111 17.756 1.00 89.81 102 LYS A C 1
ATOM 847 O O . LYS A 1 102 ? -8.284 3.026 18.368 1.00 89.81 102 LYS A O 1
ATOM 852 N N . PRO A 1 103 ? -7.127 3.842 16.633 1.00 90.38 103 PRO A N 1
ATOM 853 C CA . PRO A 1 103 ? -8.271 4.565 16.097 1.00 90.38 103 PRO A CA 1
ATOM 854 C C . PRO A 1 103 ? -9.360 3.583 15.662 1.00 90.38 103 PRO A C 1
ATOM 856 O O . PRO A 1 103 ? -9.082 2.575 15.009 1.00 90.38 103 PRO A O 1
ATOM 859 N N . LYS A 1 104 ? -10.619 3.904 15.972 1.00 92.00 104 LYS A N 1
ATOM 860 C CA . LYS A 1 104 ? -11.766 3.171 15.427 1.00 92.00 104 LYS A CA 1
ATOM 861 C C . LYS A 1 104 ? -11.916 3.514 13.951 1.00 92.00 104 LYS A C 1
ATOM 863 O O . LYS A 1 104 ? -12.137 4.674 13.608 1.00 92.00 104 LYS A O 1
ATOM 868 N N . LEU A 1 105 ? -11.805 2.503 13.100 1.00 92.69 105 LEU A N 1
ATOM 869 C CA . LEU A 1 105 ? -11.936 2.646 11.657 1.00 92.69 105 LEU A CA 1
ATOM 870 C C . LEU A 1 105 ? -13.306 2.122 11.204 1.00 92.69 105 LEU A C 1
ATOM 872 O O . LEU A 1 105 ? -13.795 1.145 11.772 1.00 92.69 105 LEU A O 1
ATOM 876 N N . PRO A 1 106 ? -13.927 2.731 10.180 1.00 92.75 106 PRO A N 1
ATOM 877 C CA . PRO A 1 106 ? -15.162 2.209 9.595 1.00 92.75 106 PRO A CA 1
ATOM 878 C C . PRO A 1 106 ? -14.934 0.960 8.723 1.00 92.75 106 PRO A C 1
ATOM 880 O O . PRO A 1 106 ? -15.886 0.291 8.341 1.00 92.75 106 PRO A O 1
ATOM 883 N N . VAL A 1 107 ? -13.672 0.643 8.418 1.00 94.50 107 VAL A N 1
ATOM 884 C CA . VAL A 1 107 ? -13.224 -0.531 7.660 1.00 94.50 107 VAL A CA 1
ATOM 885 C C . VAL A 1 107 ? -12.088 -1.231 8.402 1.00 94.50 107 VAL A C 1
ATOM 887 O O . VAL A 1 107 ? -11.434 -0.615 9.242 1.00 94.50 107 VAL A O 1
ATOM 890 N N . GLY A 1 108 ? -11.807 -2.493 8.064 1.00 95.12 108 GLY A N 1
ATOM 891 C CA . GLY A 1 108 ? -10.606 -3.183 8.554 1.00 95.12 108 GLY A CA 1
ATOM 892 C C . GLY A 1 108 ? -9.328 -2.409 8.205 1.00 95.12 108 GLY A C 1
ATOM 893 O O . GLY A 1 108 ? -9.237 -1.809 7.127 1.00 95.12 108 GLY A O 1
ATOM 894 N N . TYR A 1 109 ? -8.345 -2.395 9.108 1.00 93.56 109 TYR A N 1
ATOM 895 C CA . TYR A 1 109 ? -7.125 -1.611 8.905 1.00 93.56 109 TYR A CA 1
ATOM 896 C C . TYR A 1 109 ? -6.295 -2.162 7.740 1.00 93.56 109 TYR A C 1
ATOM 898 O O . TYR A 1 109 ? -5.725 -1.376 6.989 1.00 93.56 109 TYR A O 1
ATOM 906 N N . GLU A 1 110 ? -6.301 -3.476 7.509 1.00 95.12 110 GLU A N 1
ATOM 907 C CA . GLU A 1 110 ? -5.649 -4.124 6.367 1.00 95.12 110 GLU A CA 1
ATOM 908 C C . GLU A 1 110 ? -6.243 -3.635 5.043 1.00 95.12 110 GLU A C 1
ATOM 910 O O . GLU A 1 110 ? -5.506 -3.334 4.102 1.00 95.12 110 GLU A O 1
ATOM 915 N N . LYS A 1 111 ? -7.574 -3.476 4.983 1.00 96.62 111 LYS A N 1
ATOM 916 C CA . LYS A 1 111 ? -8.259 -2.889 3.823 1.00 96.62 111 LYS A CA 1
ATOM 917 C C . LYS A 1 111 ? -7.822 -1.442 3.622 1.00 96.62 111 LYS A C 1
ATOM 919 O O . LYS A 1 111 ? -7.432 -1.085 2.517 1.00 96.62 111 LYS A O 1
ATOM 924 N N . ALA A 1 112 ? -7.832 -0.627 4.678 1.00 95.19 112 ALA A N 1
ATOM 925 C CA . ALA A 1 112 ? -7.410 0.770 4.587 1.00 95.19 112 ALA A CA 1
ATOM 926 C C . ALA A 1 112 ? -5.947 0.916 4.137 1.00 95.19 112 ALA A C 1
ATOM 928 O O . ALA A 1 112 ? -5.648 1.746 3.282 1.00 95.19 112 ALA A O 1
ATOM 929 N N . ILE A 1 113 ? -5.040 0.085 4.655 1.00 93.50 113 ILE A N 1
ATOM 930 C CA . ILE A 1 113 ? -3.634 0.062 4.235 1.00 93.50 113 ILE A CA 1
ATOM 931 C C . ILE A 1 113 ? -3.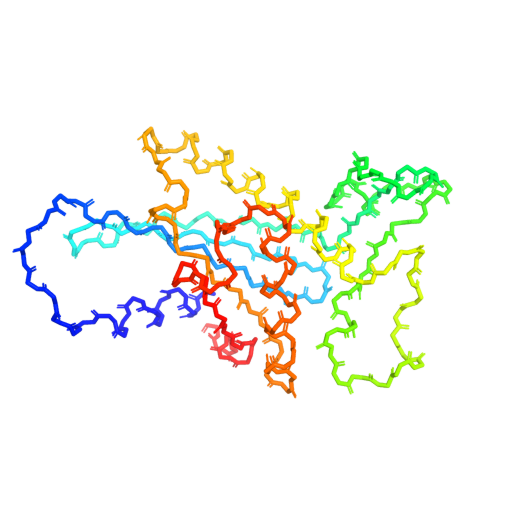523 -0.358 2.768 1.00 93.50 113 ILE A C 1
ATOM 933 O O . ILE A 1 113 ? -2.847 0.317 1.996 1.00 93.50 113 ILE A O 1
ATOM 937 N N . THR A 1 114 ? -4.187 -1.447 2.376 1.00 96.50 114 THR A N 1
ATOM 938 C CA . THR A 1 114 ? -4.174 -1.963 0.998 1.00 96.50 114 THR A CA 1
ATOM 939 C C . THR A 1 114 ? -4.689 -0.920 0.013 1.00 96.50 114 THR A C 1
ATOM 941 O O . THR A 1 114 ? -4.052 -0.656 -1.005 1.00 96.50 114 THR A O 1
ATOM 944 N N . ASP A 1 115 ? -5.815 -0.290 0.331 1.00 97.31 115 ASP A N 1
ATOM 945 C CA . ASP A 1 115 ? -6.434 0.727 -0.509 1.00 97.31 115 ASP A CA 1
ATOM 946 C C . ASP A 1 115 ? -5.539 1.965 -0.623 1.00 97.31 115 ASP A C 1
ATOM 948 O O . ASP A 1 115 ? -5.317 2.456 -1.726 1.00 97.31 115 ASP A O 1
ATOM 952 N N . TYR A 1 116 ? -4.917 2.409 0.472 1.00 94.06 116 TYR A N 1
ATOM 953 C CA . TYR A 1 116 ? -3.948 3.503 0.426 1.00 94.06 116 TYR A CA 1
ATOM 954 C C . TYR A 1 116 ? -2.721 3.170 -0.429 1.00 94.06 116 TYR A C 1
ATOM 956 O O . TYR A 1 116 ? -2.306 3.979 -1.260 1.00 94.06 116 TYR A O 1
ATOM 964 N N . LEU A 1 117 ? -2.147 1.976 -0.247 1.00 94.00 117 LEU A N 1
ATOM 965 C CA . LEU A 1 117 ? -1.002 1.502 -1.025 1.00 94.00 117 LEU A CA 1
ATOM 966 C C . LEU A 1 117 ? -1.333 1.399 -2.516 1.00 94.00 117 LEU A C 1
ATOM 968 O O . LEU A 1 117 ? -0.482 1.695 -3.354 1.00 94.00 117 LEU A O 1
ATOM 972 N N . ARG A 1 118 ? -2.564 1.015 -2.852 1.00 96.31 118 ARG A N 1
ATOM 973 C CA . ARG A 1 118 ? -3.050 0.950 -4.231 1.00 96.31 118 ARG A CA 1
ATOM 974 C C . ARG A 1 118 ? -3.080 2.334 -4.877 1.00 96.31 118 ARG A C 1
ATOM 976 O O . ARG A 1 118 ? -2.543 2.485 -5.971 1.00 96.31 118 ARG A O 1
ATOM 983 N N . GLU A 1 119 ? -3.618 3.337 -4.186 1.00 95.31 119 GLU A N 1
ATOM 984 C CA . GLU A 1 119 ? -3.675 4.712 -4.697 1.00 95.31 119 GLU A CA 1
ATOM 985 C C . GLU A 1 119 ? -2.279 5.340 -4.853 1.00 95.31 119 GLU A C 1
ATOM 987 O O . GLU A 1 119 ? -1.911 5.783 -5.945 1.00 95.31 119 GLU A O 1
ATOM 992 N N . ILE A 1 120 ? -1.449 5.313 -3.801 1.00 91.00 120 ILE A N 1
ATOM 993 C CA . ILE A 1 120 ? -0.088 5.873 -3.874 1.00 91.00 120 ILE A CA 1
ATOM 994 C C . ILE A 1 120 ? 0.785 5.109 -4.869 1.00 91.00 120 ILE A C 1
ATOM 996 O O . ILE A 1 120 ? 1.584 5.704 -5.585 1.00 91.00 120 ILE A O 1
ATOM 1000 N N . GLY A 1 121 ? 0.623 3.792 -4.957 1.00 92.00 121 GLY A N 1
ATOM 1001 C CA . GLY A 1 121 ? 1.378 2.971 -5.886 1.00 92.00 121 GLY A CA 1
ATOM 1002 C C . GLY A 1 121 ? 0.981 3.192 -7.341 1.00 92.00 121 GLY A C 1
ATOM 1003 O O . GLY A 1 121 ? 1.851 3.131 -8.208 1.00 92.00 121 GLY A O 1
ATOM 1004 N N . GLN A 1 122 ? -0.287 3.508 -7.622 1.00 94.00 122 GLN A N 1
ATOM 1005 C CA . GLN A 1 122 ? -0.695 3.956 -8.952 1.00 94.00 122 GLN A CA 1
ATOM 1006 C C . GLN A 1 122 ? -0.073 5.314 -9.289 1.00 94.00 122 GLN A C 1
ATOM 1008 O O . GLN A 1 122 ? 0.486 5.461 -10.371 1.00 94.00 122 GLN A O 1
ATOM 1013 N N . ALA A 1 123 ? -0.074 6.267 -8.351 1.00 91.19 123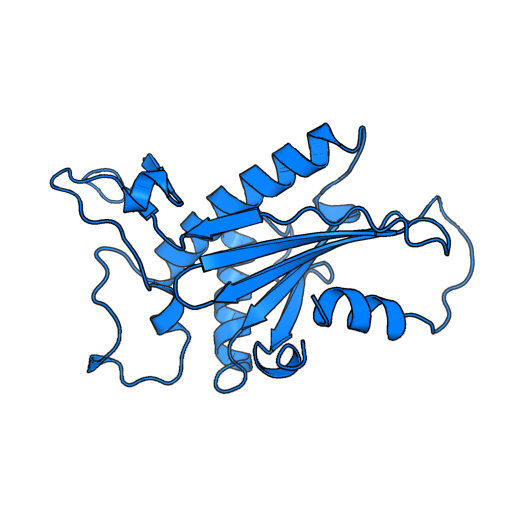 ALA A N 1
ATOM 1014 C CA . ALA A 1 123 ? 0.577 7.562 -8.553 1.00 91.19 123 ALA A CA 1
ATOM 1015 C C . ALA A 1 123 ? 2.083 7.424 -8.829 1.00 91.19 123 ALA A C 1
ATOM 1017 O O . ALA A 1 123 ? 2.595 8.043 -9.759 1.00 91.19 123 ALA A O 1
ATOM 1018 N N . ILE A 1 124 ? 2.776 6.553 -8.085 1.00 88.75 124 ILE A N 1
ATOM 1019 C CA . ILE A 1 124 ? 4.190 6.237 -8.323 1.00 88.75 124 ILE A CA 1
ATOM 1020 C C . ILE A 1 124 ? 4.375 5.634 -9.719 1.00 88.75 124 ILE A C 1
ATOM 1022 O O . ILE A 1 124 ? 5.242 6.084 -10.460 1.00 88.75 124 ILE A O 1
ATOM 1026 N N . LYS A 1 125 ? 3.580 4.627 -10.107 1.00 91.19 125 LYS A N 1
ATOM 1027 C CA . LYS A 1 125 ? 3.668 4.009 -11.445 1.00 91.19 125 LYS A CA 1
ATOM 1028 C C . LYS A 1 125 ? 3.488 5.042 -12.553 1.00 91.19 125 LYS A C 1
ATOM 1030 O O . LYS A 1 125 ? 4.286 5.067 -13.489 1.00 91.19 125 LYS A O 1
ATOM 1035 N N . ASP A 1 126 ? 2.474 5.890 -12.424 1.00 90.44 126 ASP A N 1
ATOM 1036 C CA . ASP A 1 126 ? 2.177 6.942 -13.388 1.00 90.44 126 ASP A CA 1
ATOM 1037 C C . ASP A 1 126 ? 3.344 7.929 -13.494 1.00 90.44 126 ASP A C 1
ATOM 1039 O O . ASP A 1 126 ? 3.808 8.209 -14.599 1.00 90.44 126 ASP A O 1
ATOM 1043 N N . ASP A 1 127 ? 3.873 8.411 -12.368 1.00 86.38 127 ASP A N 1
ATOM 1044 C CA . ASP A 1 127 ? 5.010 9.335 -12.359 1.00 86.38 127 ASP A CA 1
ATOM 1045 C C . ASP A 1 127 ? 6.271 8.705 -12.942 1.00 86.38 127 ASP A C 1
ATOM 1047 O O . ASP A 1 127 ? 6.907 9.313 -13.803 1.00 86.38 127 ASP A O 1
ATOM 1051 N N . LEU A 1 128 ? 6.616 7.478 -12.551 1.00 85.50 128 LEU A N 1
ATOM 1052 C CA . LEU A 1 128 ? 7.776 6.786 -13.107 1.00 85.50 128 LEU A CA 1
ATOM 1053 C C . LEU A 1 128 ? 7.626 6.574 -14.625 1.00 85.50 128 LEU A C 1
ATOM 1055 O O . LEU A 1 128 ? 8.577 6.797 -15.371 1.00 85.50 128 LEU A O 1
ATOM 1059 N N . SER A 1 129 ? 6.429 6.217 -15.101 1.00 86.19 129 SER A N 1
ATOM 1060 C CA . SER A 1 129 ? 6.168 6.021 -16.535 1.00 86.19 129 SER A CA 1
ATOM 1061 C C . SER A 1 129 ? 6.279 7.305 -17.365 1.00 86.19 129 SER A C 1
ATOM 1063 O O . SER A 1 129 ? 6.616 7.234 -18.541 1.00 86.19 129 SER A O 1
ATOM 1065 N N . ARG A 1 130 ? 6.033 8.479 -16.763 1.00 85.31 130 ARG A N 1
ATOM 1066 C CA . ARG A 1 130 ? 6.202 9.788 -17.423 1.00 85.31 130 ARG A CA 1
ATOM 1067 C C . ARG A 1 130 ? 7.665 10.195 -17.570 1.00 85.31 130 ARG A C 1
ATOM 1069 O O . ARG A 1 130 ? 7.979 10.974 -18.464 1.00 85.31 130 ARG A O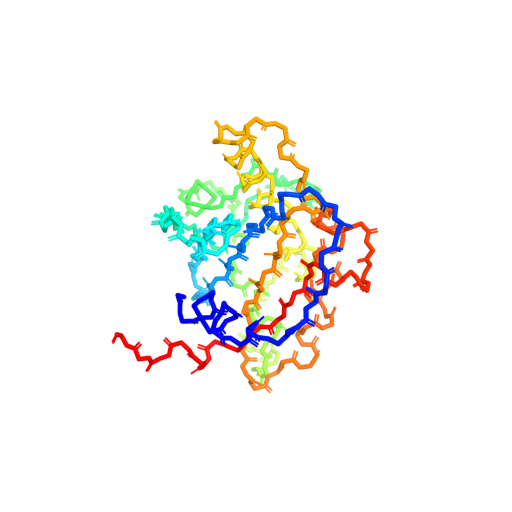 1
ATOM 1076 N N . HIS A 1 131 ? 8.528 9.731 -16.669 1.00 81.31 131 HIS A N 1
ATOM 1077 C CA . HIS A 1 131 ? 9.946 10.097 -16.654 1.00 81.31 131 HIS A CA 1
ATOM 1078 C C . HIS A 1 131 ? 10.815 9.102 -17.432 1.00 81.31 131 HIS A C 1
ATOM 1080 O O . HIS A 1 131 ? 11.825 9.507 -18.006 1.00 81.31 131 HIS A O 1
ATOM 1086 N N . TRP A 1 132 ? 10.432 7.821 -17.473 1.00 80.75 132 TRP A N 1
ATOM 1087 C CA . TRP A 1 132 ? 11.214 6.764 -18.116 1.00 80.75 132 TRP A CA 1
ATOM 1088 C C . TRP A 1 132 ? 10.362 5.920 -19.062 1.00 80.75 132 TRP A C 1
ATOM 1090 O O . TRP A 1 132 ? 9.683 4.971 -18.654 1.00 80.75 132 TRP A O 1
ATOM 1100 N N . ASP A 1 133 ? 10.468 6.235 -20.354 1.00 74.94 133 ASP A N 1
ATOM 1101 C CA . ASP A 1 133 ? 9.908 5.414 -21.421 1.00 74.94 133 ASP A CA 1
ATOM 1102 C C . ASP A 1 133 ? 10.471 3.988 -21.323 1.00 74.94 133 ASP A C 1
ATOM 1104 O O . ASP A 1 133 ? 11.672 3.795 -21.139 1.00 74.94 133 ASP A O 1
ATOM 1108 N N . SER A 1 134 ? 9.602 2.982 -21.462 1.00 81.12 134 SER A N 1
ATOM 1109 C CA . SER A 1 134 ? 9.898 1.537 -21.371 1.00 81.12 134 SER A CA 1
ATOM 1110 C C . SER A 1 134 ? 10.182 0.939 -19.981 1.00 81.12 134 SER A C 1
ATOM 1112 O O . SER A 1 134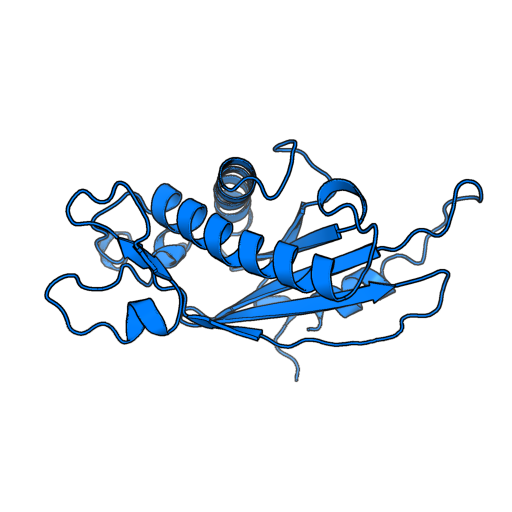 ? 10.442 -0.263 -19.901 1.00 81.12 134 SER A O 1
ATOM 1114 N N . LEU A 1 135 ? 10.039 1.700 -18.888 1.00 84.56 135 LEU A N 1
ATOM 1115 C CA . LEU A 1 135 ? 10.170 1.162 -17.527 1.00 84.56 135 LEU A CA 1
ATOM 1116 C C . LEU A 1 135 ? 9.155 0.040 -17.246 1.00 84.56 135 LEU A C 1
ATOM 1118 O O . LEU A 1 135 ? 7.938 0.236 -17.326 1.00 84.56 135 LEU A O 1
ATOM 1122 N N . ASN A 1 136 ? 9.636 -1.118 -16.797 1.00 89.25 136 ASN A N 1
ATOM 1123 C CA . ASN A 1 136 ? 8.800 -2.169 -16.239 1.00 89.25 136 ASN A CA 1
ATOM 1124 C C . ASN A 1 136 ? 8.797 -2.095 -14.710 1.00 89.25 136 ASN A C 1
ATOM 1126 O O . ASN A 1 136 ? 9.705 -2.592 -14.046 1.00 89.25 136 ASN A O 1
ATOM 1130 N N . PHE A 1 137 ? 7.717 -1.558 -14.138 1.00 90.38 137 PHE A N 1
ATOM 1131 C CA . PHE A 1 137 ? 7.581 -1.386 -12.687 1.00 90.38 137 PHE A CA 1
ATOM 1132 C C . PHE A 1 137 ? 7.918 -2.653 -11.881 1.00 90.38 137 PHE A C 1
ATOM 1134 O O . PHE A 1 137 ? 8.635 -2.595 -10.891 1.00 90.38 137 PHE A O 1
ATOM 1141 N N . TYR A 1 138 ? 7.454 -3.824 -12.315 1.00 90.38 138 TYR A N 1
ATOM 1142 C CA . TYR A 1 138 ? 7.633 -5.064 -11.555 1.00 90.38 138 TYR A CA 1
ATOM 1143 C C . TYR A 1 138 ? 9.032 -5.677 -11.681 1.00 90.38 138 TYR A C 1
ATOM 1145 O O . TYR A 1 138 ? 9.403 -6.520 -10.861 1.00 90.38 138 TYR A O 1
ATOM 1153 N N . LYS A 1 139 ? 9.797 -5.296 -12.707 1.00 88.12 139 LYS A N 1
ATOM 1154 C CA . LYS A 1 139 ? 11.154 -5.807 -12.946 1.00 88.12 139 LYS A CA 1
ATOM 1155 C C . LYS A 1 139 ? 12.224 -4.823 -12.488 1.00 88.12 139 LYS A C 1
ATOM 1157 O O . LYS A 1 139 ? 13.208 -5.250 -11.882 1.00 88.12 139 LYS A O 1
ATOM 1162 N N . ASP A 1 140 ? 11.996 -3.535 -12.694 1.00 87.44 140 ASP A N 1
ATOM 1163 C CA . ASP A 1 140 ? 13.036 -2.507 -12.618 1.00 87.44 140 ASP A CA 1
ATOM 1164 C C . ASP A 1 140 ? 12.964 -1.699 -11.312 1.00 87.44 140 ASP A C 1
ATOM 1166 O O . ASP A 1 140 ? 13.930 -1.038 -10.928 1.00 87.44 140 ASP A O 1
ATOM 1170 N N . VAL A 1 141 ? 11.847 -1.792 -10.578 1.00 87.56 141 VAL A N 1
ATOM 1171 C CA . VAL A 1 141 ? 11.642 -1.068 -9.316 1.00 87.56 141 VAL A CA 1
ATOM 1172 C C . VAL A 1 141 ? 11.871 -1.981 -8.113 1.00 87.56 141 VAL A C 1
ATOM 1174 O O . VAL A 1 141 ? 11.313 -3.074 -8.015 1.00 87.56 141 VAL A O 1
ATOM 1177 N N . LEU A 1 142 ? 12.691 -1.516 -7.172 1.00 88.62 142 LEU A N 1
ATOM 1178 C CA . LEU A 1 142 ? 12.793 -2.032 -5.812 1.00 88.62 142 LEU A CA 1
ATOM 1179 C C . LEU A 1 142 ? 11.962 -1.135 -4.891 1.00 88.62 142 LEU A C 1
ATOM 1181 O O . LEU A 1 142 ? 12.299 0.032 -4.687 1.00 88.62 142 LEU A O 1
ATOM 1185 N N . LEU A 1 143 ? 10.895 -1.682 -4.315 1.00 88.06 143 LEU A N 1
ATOM 1186 C CA . LEU A 1 143 ? 10.086 -0.997 -3.317 1.00 88.06 143 LEU A CA 1
ATOM 1187 C C . LEU A 1 143 ? 10.669 -1.237 -1.924 1.00 88.06 143 LEU A C 1
ATOM 1189 O O . LEU A 1 143 ? 10.877 -2.379 -1.512 1.00 88.06 143 LEU A O 1
ATOM 1193 N N . VAL A 1 144 ? 10.905 -0.157 -1.191 1.00 86.31 144 VAL A N 1
ATOM 1194 C CA . VAL A 1 144 ? 11.426 -0.181 0.173 1.00 86.31 144 VAL A CA 1
ATOM 1195 C C . VAL A 1 144 ? 10.427 0.532 1.072 1.00 86.31 144 VAL A C 1
ATOM 1197 O O . VAL A 1 144 ? 10.190 1.730 0.920 1.00 86.31 144 VAL A O 1
ATOM 1200 N N . LEU A 1 145 ? 9.822 -0.200 2.002 1.00 84.25 145 LEU A N 1
ATOM 1201 C CA . LEU A 1 145 ? 8.866 0.353 2.960 1.00 84.25 145 LEU A CA 1
ATOM 1202 C C . LEU A 1 145 ? 9.496 0.458 4.338 1.00 84.25 145 LEU A C 1
ATOM 1204 O O . LEU A 1 145 ? 10.132 -0.487 4.797 1.00 84.25 145 LEU A O 1
ATOM 1208 N N . THR A 1 146 ? 9.259 1.558 5.039 1.00 78.25 146 THR A N 1
ATOM 1209 C CA . THR A 1 146 ? 9.614 1.647 6.459 1.00 78.25 146 THR A CA 1
ATOM 1210 C C . THR A 1 146 ? 8.451 1.255 7.362 1.00 78.25 146 THR A C 1
ATOM 1212 O O . THR A 1 146 ? 7.279 1.555 7.091 1.00 78.25 146 THR A O 1
ATOM 1215 N N . CYS A 1 147 ? 8.796 0.537 8.427 1.00 74.62 147 CYS A N 1
ATOM 1216 C CA . CYS A 1 147 ? 7.918 0.183 9.536 1.00 74.62 147 CYS A CA 1
ATOM 1217 C C . CYS A 1 147 ? 8.590 0.560 10.864 1.00 74.62 147 CYS A C 1
ATOM 1219 O O . CYS A 1 147 ? 9.813 0.699 10.947 1.00 74.62 147 CYS A O 1
ATOM 1221 N N . THR A 1 148 ? 7.800 0.699 11.922 1.00 69.12 148 THR A N 1
ATOM 1222 C CA . THR A 1 148 ? 8.310 0.924 13.279 1.00 69.12 148 THR A CA 1
ATOM 1223 C C . THR A 1 148 ? 9.167 -0.260 13.735 1.00 69.12 148 THR A C 1
ATOM 1225 O O . THR A 1 148 ? 8.764 -1.412 13.565 1.00 69.12 148 THR A O 1
ATOM 1228 N N . ALA A 1 149 ? 10.332 0.016 14.332 1.00 63.28 149 ALA A N 1
ATOM 1229 C CA . ALA A 1 149 ? 11.287 -1.014 14.757 1.00 63.28 149 ALA A CA 1
ATOM 1230 C C . ALA A 1 149 ? 10.692 -1.992 15.787 1.00 63.28 149 ALA A C 1
ATOM 1232 O O . ALA A 1 149 ? 10.945 -3.191 15.712 1.00 63.28 149 ALA A O 1
ATOM 1233 N N . ASP A 1 150 ? 9.844 -1.486 16.684 1.00 61.72 150 ASP A N 1
ATOM 1234 C CA . ASP A 1 150 ? 9.319 -2.230 17.837 1.00 61.72 150 ASP A CA 1
ATOM 1235 C C . ASP A 1 150 ? 8.347 -3.360 17.458 1.00 61.72 150 ASP A C 1
ATOM 1237 O O . ASP A 1 150 ? 8.096 -4.258 18.255 1.00 61.72 150 ASP A O 1
ATOM 1241 N N . TYR A 1 151 ? 7.811 -3.345 16.233 1.00 66.12 151 TYR A N 1
ATOM 1242 C CA . TYR A 1 151 ? 6.814 -4.315 15.764 1.00 66.12 151 TYR A CA 1
ATOM 1243 C C . TYR A 1 151 ? 7.114 -4.826 14.346 1.00 66.12 151 TYR A C 1
ATOM 1245 O O . TYR A 1 151 ? 6.216 -5.206 13.595 1.00 66.12 151 TYR A O 1
ATOM 1253 N N . LEU A 1 152 ? 8.392 -4.808 13.949 1.00 68.44 152 LEU A N 1
ATOM 1254 C CA . LEU A 1 152 ? 8.794 -4.971 12.552 1.00 68.44 152 LEU A CA 1
ATOM 1255 C C . LEU A 1 152 ? 8.357 -6.308 11.937 1.00 68.44 152 LEU A C 1
ATOM 1257 O O . LEU A 1 152 ? 7.880 -6.308 10.808 1.00 68.44 152 LEU A O 1
ATOM 1261 N N . GLU A 1 153 ? 8.501 -7.435 12.639 1.00 77.38 153 GLU A N 1
ATOM 1262 C CA . GLU A 1 153 ? 8.236 -8.757 12.050 1.00 77.38 153 GLU A CA 1
ATOM 1263 C C . GLU A 1 153 ? 6.754 -8.914 11.678 1.00 77.38 153 GLU A C 1
ATOM 1265 O O . GLU A 1 153 ? 6.425 -9.087 10.503 1.00 77.38 153 GLU A O 1
ATOM 1270 N N . ASN A 1 154 ? 5.855 -8.709 12.642 1.00 82.50 154 ASN A N 1
ATOM 1271 C CA . ASN A 1 154 ? 4.411 -8.776 12.414 1.00 82.50 154 ASN A CA 1
ATOM 1272 C C . ASN A 1 154 ? 3.918 -7.667 11.470 1.00 82.50 154 ASN A C 1
ATOM 1274 O O . ASN A 1 154 ? 3.162 -7.952 10.539 1.00 82.50 154 ASN A O 1
ATOM 1278 N N . ALA A 1 155 ? 4.381 -6.420 11.646 1.00 84.19 155 ALA A N 1
ATOM 1279 C CA . ALA A 1 155 ? 4.028 -5.326 10.740 1.00 84.19 155 ALA A CA 1
ATOM 1280 C C . ALA A 1 155 ? 4.460 -5.624 9.300 1.00 84.19 155 ALA A C 1
ATOM 1282 O O . ALA A 1 155 ? 3.696 -5.367 8.373 1.00 84.19 155 ALA A O 1
ATOM 1283 N N . SER A 1 156 ? 5.658 -6.182 9.094 1.00 86.69 156 SER A N 1
ATOM 1284 C CA . SER A 1 156 ? 6.183 -6.477 7.757 1.00 86.69 156 SER A CA 1
ATOM 1285 C C . SER A 1 156 ? 5.398 -7.578 7.050 1.00 86.69 156 SER A C 1
ATOM 1287 O O . SER A 1 156 ? 5.199 -7.486 5.840 1.00 86.69 156 SER A O 1
ATOM 1289 N N . LEU A 1 157 ? 4.902 -8.582 7.783 1.00 91.25 157 LEU A N 1
ATOM 1290 C CA . LEU A 1 157 ? 4.057 -9.639 7.225 1.00 91.25 157 LEU A CA 1
ATOM 1291 C C . LEU A 1 157 ? 2.718 -9.073 6.743 1.00 91.25 157 LEU A C 1
ATOM 1293 O O . LEU A 1 157 ? 2.363 -9.256 5.578 1.00 91.25 157 LEU A O 1
ATOM 1297 N N . ILE A 1 158 ? 2.033 -8.307 7.597 1.00 92.31 158 ILE A N 1
ATOM 1298 C CA . ILE A 1 158 ? 0.758 -7.660 7.253 1.00 92.31 158 ILE A CA 1
ATOM 1299 C C . ILE A 1 158 ? 0.953 -6.669 6.100 1.00 92.31 158 ILE A C 1
ATOM 1301 O O . ILE A 1 158 ? 0.202 -6.674 5.123 1.00 92.31 158 ILE A O 1
ATOM 1305 N N . MET A 1 159 ? 1.988 -5.829 6.169 1.00 91.06 159 MET A N 1
ATOM 1306 C CA . MET A 1 159 ? 2.293 -4.864 5.113 1.00 91.06 159 MET A CA 1
ATOM 1307 C C . MET A 1 159 ? 2.618 -5.560 3.796 1.00 91.06 159 MET A C 1
ATOM 1309 O O . MET A 1 159 ? 2.174 -5.100 2.751 1.00 91.06 159 MET A O 1
ATOM 1313 N N . ARG A 1 160 ? 3.362 -6.670 3.812 1.00 94.19 160 ARG A N 1
ATOM 1314 C CA . ARG A 1 160 ? 3.681 -7.445 2.606 1.00 94.19 160 ARG A CA 1
ATOM 1315 C C . ARG A 1 160 ? 2.420 -7.971 1.933 1.00 94.19 160 ARG A C 1
ATOM 1317 O O . ARG A 1 160 ? 2.308 -7.864 0.712 1.00 94.19 160 ARG A O 1
ATOM 1324 N N . GLU A 1 161 ? 1.473 -8.483 2.711 1.00 96.06 161 GLU A N 1
ATOM 1325 C CA . GLU A 1 161 ? 0.171 -8.904 2.197 1.00 96.06 161 GLU A CA 1
ATOM 1326 C C . GLU A 1 161 ? -0.613 -7.720 1.615 1.00 96.06 161 GLU A C 1
ATOM 1328 O O . GLU A 1 161 ? -1.096 -7.799 0.486 1.00 96.06 161 GLU A O 1
ATOM 1333 N N . CYS A 1 162 ? -0.645 -6.578 2.308 1.00 96.19 162 CYS A N 1
ATOM 1334 C CA . CYS A 1 162 ? -1.295 -5.369 1.799 1.00 96.19 162 CYS A CA 1
ATOM 1335 C C . CYS A 1 162 ? -0.657 -4.863 0.489 1.00 96.19 162 CYS A C 1
ATOM 1337 O O . CYS A 1 162 ? -1.366 -4.467 -0.430 1.00 96.19 162 CYS A O 1
ATOM 1339 N N . VAL A 1 163 ? 0.675 -4.903 0.361 1.00 95.62 163 VAL A N 1
ATOM 1340 C CA . VAL A 1 163 ? 1.414 -4.518 -0.862 1.00 95.62 163 VAL A CA 1
ATOM 1341 C C . VAL A 1 163 ? 1.096 -5.455 -2.026 1.00 95.62 163 VAL A C 1
ATOM 1343 O O . VAL A 1 163 ? 0.953 -5.004 -3.168 1.00 95.62 163 VAL A O 1
ATOM 1346 N N . TYR A 1 164 ? 0.988 -6.755 -1.748 1.00 97.31 164 TYR A N 1
ATOM 1347 C CA . TYR A 1 164 ? 0.581 -7.753 -2.732 1.00 97.31 164 TYR A CA 1
ATOM 1348 C C . TYR A 1 164 ? -0.861 -7.515 -3.195 1.00 97.31 164 TYR A C 1
ATOM 1350 O O . TYR A 1 164 ? -1.099 -7.376 -4.394 1.00 97.31 164 TYR A O 1
ATOM 1358 N N . ASN A 1 165 ? -1.795 -7.355 -2.257 1.00 97.88 165 ASN A N 1
ATOM 1359 C CA . ASN A 1 165 ? -3.207 -7.096 -2.547 1.00 97.88 165 ASN A CA 1
ATOM 1360 C C . ASN A 1 165 ? -3.424 -5.750 -3.261 1.00 97.88 165 ASN A C 1
ATOM 1362 O O . ASN A 1 165 ? -4.335 -5.618 -4.077 1.00 97.88 165 ASN A O 1
ATOM 1366 N N . ALA A 1 166 ? -2.552 -4.768 -3.022 1.00 97.19 166 ALA A N 1
ATOM 1367 C CA . ALA A 1 166 ? -2.530 -3.491 -3.732 1.00 97.19 166 ALA A CA 1
ATOM 1368 C C . ALA A 1 166 ? -1.965 -3.589 -5.166 1.00 97.19 166 ALA A C 1
ATOM 1370 O O . ALA A 1 166 ? -1.973 -2.602 -5.903 1.00 97.19 166 ALA A O 1
ATOM 1371 N N . GLY A 1 167 ? -1.449 -4.751 -5.582 1.00 96.75 167 GLY A N 1
ATOM 1372 C CA . GLY A 1 167 ? -0.909 -4.965 -6.926 1.00 96.75 167 GLY A CA 1
ATOM 1373 C C . GLY A 1 167 ? 0.429 -4.261 -7.179 1.00 96.75 167 GLY A C 1
ATOM 1374 O O . GLY A 1 167 ? 0.751 -3.919 -8.327 1.00 96.75 167 GLY A O 1
ATOM 1375 N N . LEU A 1 168 ? 1.212 -4.008 -6.126 1.00 95.12 168 LEU A N 1
ATOM 1376 C CA . LEU A 1 168 ? 2.545 -3.397 -6.230 1.00 95.12 168 LEU A CA 1
ATOM 1377 C C . LEU A 1 168 ? 3.656 -4.434 -6.407 1.00 95.12 168 LEU A C 1
ATOM 1379 O O . LEU A 1 168 ? 4.722 -4.112 -6.921 1.00 95.12 168 LEU A O 1
ATOM 1383 N N . ILE A 1 169 ? 3.390 -5.692 -6.060 1.00 93.94 169 ILE A N 1
ATOM 1384 C CA . ILE A 1 169 ? 4.253 -6.836 -6.359 1.00 93.94 169 ILE A CA 1
ATOM 1385 C C . ILE A 1 169 ? 3.425 -7.968 -6.963 1.00 93.94 169 ILE A C 1
ATOM 1387 O O . ILE A 1 169 ? 2.258 -8.139 -6.634 1.00 93.94 169 ILE A O 1
ATOM 1391 N N . VAL A 1 170 ? 4.044 -8.761 -7.838 1.00 93.00 170 VAL A N 1
ATOM 1392 C CA . VAL A 1 170 ? 3.377 -9.888 -8.523 1.00 93.00 170 VAL A CA 1
ATOM 1393 C C . VAL A 1 170 ? 3.344 -11.154 -7.659 1.00 93.00 170 VAL A C 1
ATOM 1395 O O . VAL A 1 170 ? 2.518 -12.037 -7.865 1.00 93.00 170 VAL A O 1
ATOM 1398 N N . ASN A 1 171 ? 4.248 -11.260 -6.685 1.00 93.25 171 ASN A N 1
ATOM 1399 C CA . ASN A 1 171 ? 4.385 -12.413 -5.802 1.00 93.25 171 ASN A CA 1
ATOM 1400 C C . ASN A 1 171 ? 4.600 -11.920 -4.367 1.00 93.25 171 ASN A C 1
ATOM 1402 O O . ASN A 1 171 ? 5.421 -11.027 -4.158 1.00 93.25 171 ASN A O 1
ATOM 1406 N N . ILE A 1 172 ? 3.906 -12.509 -3.390 1.00 93.44 172 ILE A N 1
ATOM 1407 C CA . ILE A 1 172 ? 4.015 -12.138 -1.971 1.00 93.44 172 ILE A CA 1
ATOM 1408 C C . ILE A 1 172 ? 5.460 -12.245 -1.444 1.00 93.44 172 ILE A C 1
ATOM 1410 O O . ILE A 1 172 ? 5.911 -11.396 -0.676 1.00 93.44 172 ILE A O 1
ATOM 1414 N N . CYS A 1 173 ? 6.240 -13.203 -1.949 1.00 89.56 173 CYS A N 1
ATOM 1415 C CA . CYS A 1 173 ? 7.656 -13.412 -1.637 1.00 89.56 173 CYS A CA 1
ATOM 1416 C C . CYS A 1 173 ? 8.610 -12.665 -2.590 1.00 89.56 173 CYS A C 1
ATOM 1418 O O . CYS A 1 173 ? 9.783 -13.024 -2.689 1.00 89.56 173 CYS A O 1
ATOM 1420 N N . SER A 1 174 ? 8.137 -11.653 -3.327 1.00 87.81 174 SER A N 1
ATOM 1421 C CA . SER A 1 174 ? 8.973 -10.904 -4.271 1.00 87.81 174 SER A CA 1
ATOM 1422 C C . SER A 1 174 ? 10.184 -10.274 -3.577 1.00 87.81 174 SER A C 1
ATOM 1424 O O . SER A 1 174 ? 10.042 -9.553 -2.586 1.00 87.81 174 SER A O 1
ATOM 1426 N N . SER A 1 175 ? 11.370 -10.482 -4.155 1.00 87.25 175 SER A N 1
ATOM 1427 C CA . SER A 1 175 ? 12.617 -9.822 -3.748 1.00 87.25 175 SER A CA 1
ATOM 1428 C C . SER A 1 175 ? 12.661 -8.334 -4.117 1.00 87.25 175 SER A C 1
ATOM 1430 O O . SER A 1 175 ? 13.569 -7.621 -3.694 1.00 87.25 175 SER A O 1
ATOM 1432 N N . LYS A 1 176 ? 11.668 -7.850 -4.878 1.00 89.25 176 LYS A N 1
ATOM 1433 C CA . LYS A 1 176 ? 11.469 -6.432 -5.219 1.00 89.25 176 LYS A CA 1
ATOM 1434 C C . LYS A 1 176 ? 10.724 -5.649 -4.130 1.00 89.25 176 LYS A C 1
ATOM 1436 O O . LYS A 1 176 ? 10.401 -4.487 -4.349 1.00 89.25 176 LYS A O 1
ATOM 1441 N N . LEU A 1 177 ? 10.467 -6.265 -2.973 1.00 89.62 177 LEU A N 1
ATOM 1442 C CA . LEU A 1 177 ? 9.961 -5.606 -1.771 1.00 89.62 177 LEU A CA 1
ATOM 1443 C C . LEU A 1 177 ? 10.902 -5.856 -0.589 1.00 89.62 177 LEU A C 1
ATOM 1445 O O . LEU A 1 177 ? 11.100 -7.003 -0.175 1.00 89.62 177 LEU A O 1
ATOM 1449 N N . GLN A 1 178 ? 11.405 -4.773 -0.010 1.00 88.31 178 GLN A N 1
ATOM 1450 C CA . GLN A 1 178 ? 12.211 -4.769 1.207 1.00 88.31 178 GLN A CA 1
ATOM 1451 C C . GLN A 1 178 ? 11.563 -3.901 2.286 1.00 88.31 178 GLN A C 1
ATOM 1453 O O . GLN A 1 178 ? 10.801 -2.978 1.993 1.00 88.31 178 GLN A O 1
ATOM 1458 N N . PHE A 1 179 ? 11.886 -4.209 3.540 1.00 84.06 179 PHE A N 1
ATOM 1459 C CA . PHE A 1 179 ? 11.434 -3.458 4.703 1.00 84.06 179 PHE A CA 1
ATOM 1460 C C . PHE A 1 179 ? 12.633 -2.881 5.451 1.00 84.06 179 PHE A C 1
ATOM 1462 O O . PHE A 1 179 ? 13.631 -3.574 5.634 1.00 84.06 179 PHE A O 1
ATOM 1469 N N . GLY A 1 180 ? 12.520 -1.624 5.869 1.00 78.31 180 GLY A N 1
ATOM 1470 C CA . GLY A 1 180 ? 13.464 -0.942 6.753 1.00 78.31 180 GLY A CA 1
ATOM 1471 C C . GLY A 1 180 ? 12.793 -0.483 8.046 1.00 78.31 180 GLY A C 1
ATOM 1472 O O . GLY A 1 180 ? 11.566 -0.532 8.170 1.00 78.31 180 GLY A O 1
ATOM 1473 N N . THR A 1 181 ? 13.587 -0.005 9.003 1.00 72.94 181 THR A N 1
ATOM 1474 C CA . THR A 1 181 ? 13.073 0.555 10.260 1.00 72.94 181 THR A CA 1
ATOM 1475 C C . THR A 1 181 ? 12.988 2.082 10.205 1.00 72.94 181 THR A C 1
ATOM 1477 O O . THR A 1 181 ? 13.846 2.750 9.629 1.00 72.94 181 THR A O 1
ATOM 1480 N N . GLU A 1 182 ? 11.960 2.667 10.826 1.00 63.84 182 GLU A N 1
ATOM 1481 C CA . GLU A 1 182 ? 11.817 4.132 10.940 1.00 63.84 182 GLU A CA 1
ATOM 1482 C C . GLU A 1 182 ? 12.983 4.774 11.736 1.00 63.84 182 GLU A C 1
ATOM 1484 O O . GLU A 1 182 ? 13.371 5.909 11.461 1.00 63.84 182 GLU A O 1
ATOM 1489 N N . GLY A 1 183 ? 13.597 4.029 12.669 1.00 55.72 183 GLY A N 1
ATOM 1490 C CA . GLY A 1 183 ? 14.679 4.489 13.553 1.00 55.72 183 GLY A CA 1
ATOM 1491 C C . GLY A 1 183 ? 16.087 4.536 12.940 1.00 55.72 183 GLY A C 1
ATOM 1492 O O . GLY A 1 183 ? 16.964 5.200 13.483 1.00 55.72 183 GLY A O 1
ATOM 1493 N N . GLU A 1 184 ? 16.323 3.914 11.786 1.00 51.47 184 GLU A N 1
ATOM 1494 C CA . GLU A 1 184 ? 17.598 4.049 11.055 1.00 51.47 184 GLU A CA 1
ATOM 1495 C C . GLU A 1 184 ? 17.720 5.389 10.296 1.00 51.47 184 GLU A C 1
ATOM 1497 O O . GLU A 1 184 ? 18.758 5.683 9.703 1.00 51.47 184 GLU A O 1
ATOM 1502 N N . ASN A 1 185 ? 16.677 6.229 10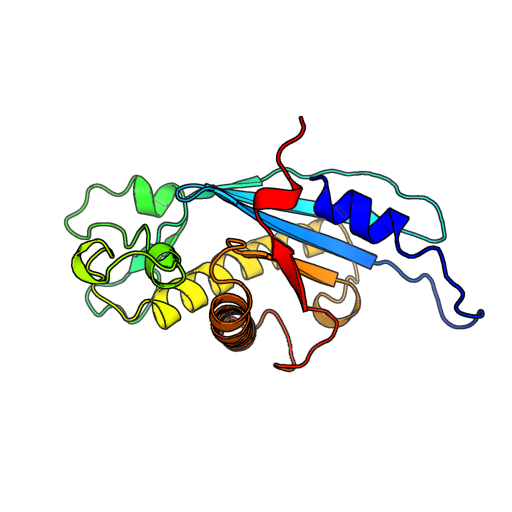.325 1.00 47.22 185 ASN A N 1
ATOM 1503 C CA . ASN A 1 185 ? 16.607 7.516 9.623 1.00 47.22 185 ASN A CA 1
ATOM 1504 C C . ASN A 1 185 ? 16.711 8.758 10.545 1.00 47.22 185 ASN A C 1
ATOM 1506 O O . ASN A 1 185 ? 16.367 9.853 10.104 1.00 47.22 185 ASN A O 1
ATOM 1510 N N . ILE A 1 186 ? 17.193 8.649 11.794 1.00 32.66 186 ILE A N 1
ATOM 1511 C CA . ILE A 1 186 ? 17.284 9.798 12.729 1.00 32.66 186 ILE A CA 1
ATOM 1512 C C . ILE A 1 186 ? 18.692 10.414 12.830 1.00 32.66 186 ILE A C 1
ATOM 1514 O O . ILE A 1 186 ? 19.172 10.685 13.922 1.00 32.66 186 ILE A O 1
ATOM 1518 N N . HIS A 1 187 ? 19.359 10.695 11.713 1.00 27.67 187 HIS A N 1
ATOM 1519 C CA . HIS A 1 187 ? 20.420 11.712 11.696 1.00 27.67 187 HIS A CA 1
ATOM 1520 C C . HIS A 1 187 ? 20.312 12.520 10.396 1.00 27.67 187 HIS A C 1
ATOM 1522 O O . HIS A 1 187 ? 20.410 11.959 9.307 1.00 27.67 187 HIS A O 1
ATOM 1528 N N . TYR A 1 188 ? 20.000 13.812 10.560 1.00 31.06 188 TYR A N 1
ATOM 1529 C CA . TYR A 1 188 ? 19.800 14.818 9.510 1.00 31.06 188 TYR A CA 1
ATOM 1530 C C . TYR A 1 188 ? 21.058 15.068 8.676 1.00 31.06 188 TYR A C 1
ATOM 1532 O O . TYR A 1 188 ? 22.158 15.078 9.273 1.00 31.06 188 TYR A O 1
#